Protein AF-A0A9J7LTM6-F1 (afdb_monomer_lite)

Foldseek 3Di:
DDDPDPPVVVVVVVVVVVVPPDPQWWWDDPFLQKTATPVNQAIGGCVVCDDDAQSAPQPAADAPGDQKGKTAHRHFFHDDQPRGQARIKIAGNVDRNDIDGQAHSVQWDWGQDLQQGIWIWGADPPVRAIEIEREAEDAQPDDWDKHWNAQDPVHNSYTYIYTYDHQPDPDDPDPDDDDPDPDDRDDDDDFDWGPPDPDGPGPDDDDPDDDDDDDPPNRVVSSVRVSRSGRDDPD

InterPro domains:
  IPR009011 Mannose-6-phosphate receptor binding domain superfamily [G3DSA:2.70.130.10] (30-148)
  IPR009011 Mannose-6-phosphate receptor binding domain superfamily [SSF50911] (32-128)

Sequence (235 aa):
MYGKKHFYLPVAVLFLAALQLCLAASCVKTGPCSCKMDDDSGVIDLSPLVNESPTYKDIHATYFPDTWVYSYNPCVPFSEGSCKNVSVCAKARLNHSKYESYGTQESAEFKSDTDVGLVLGYVDSPSYRVGAVELWCVEKNQPQNLTVLGRHPMWPNTIVSET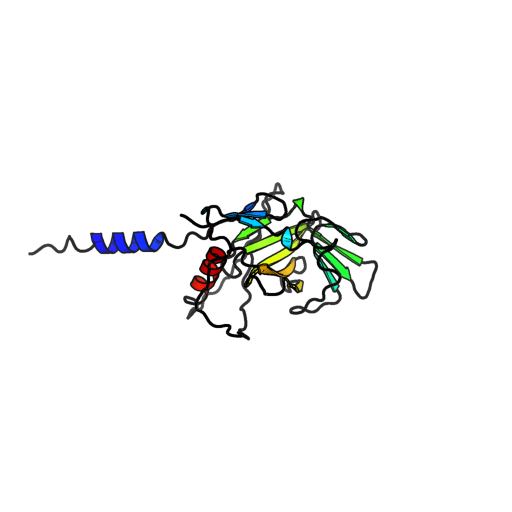SLPLTSPHLTSPHRSHSLTGRRGSNAINISFPFSSIPLTIVFTTNNLYLPQQMKSDFRKVCYLYTCTQKHTS

pLDDT: mean 71.77, std 25.55, range [24.36, 98.19]

Secondary structure (DSSP, 8-state):
-----SSHHHHHHHHHHHHTTT-PPPEEE-SSSEEEETTSS-EEE-GGG--SSSSEEEEEEEEE--SEEEEE-SSS-EEETTEEEESEEEEESS-TT-EEE---STT-EEEEETTTEEEEEEEETTTTEEEEEEEEEE-TTS---EEEEEEETTEEEEEEEEEEEE---S--------------PPP------BS-SSS-B------------S-TTTHHHHHHHHHHHH-----

Structure (mmCIF, N/CA/C/O backbone):
data_AF-A0A9J7LTM6-F1
#
_entry.id   AF-A0A9J7LTM6-F1
#
loop_
_atom_site.group_PDB
_atom_site.id
_atom_site.type_symbol
_atom_site.label_atom_id
_atom_site.label_alt_id
_atom_site.label_comp_id
_atom_site.label_asym_id
_atom_site.label_entity_id
_atom_site.label_seq_id
_atom_site.pdbx_PDB_ins_code
_atom_site.Cartn_x
_atom_site.Cartn_y
_atom_site.Cartn_z
_atom_site.occupancy
_atom_site.B_iso_or_equiv
_atom_site.auth_seq_id
_atom_site.auth_comp_id
_atom_site.auth_asym_id
_atom_site.auth_atom_id
_atom_site.pdbx_PDB_model_num
ATOM 1 N N . MET A 1 1 ? -3.759 -3.628 69.230 1.00 47.53 1 MET A N 1
ATOM 2 C CA . MET A 1 1 ? -3.319 -4.116 67.903 1.00 47.53 1 MET A CA 1
ATOM 3 C C . MET A 1 1 ? -4.465 -3.899 66.920 1.00 47.53 1 MET A C 1
ATOM 5 O O . MET A 1 1 ? -5.353 -4.732 66.842 1.00 47.53 1 MET A O 1
ATOM 9 N N . TYR A 1 2 ? -4.520 -2.734 66.267 1.00 48.59 2 TYR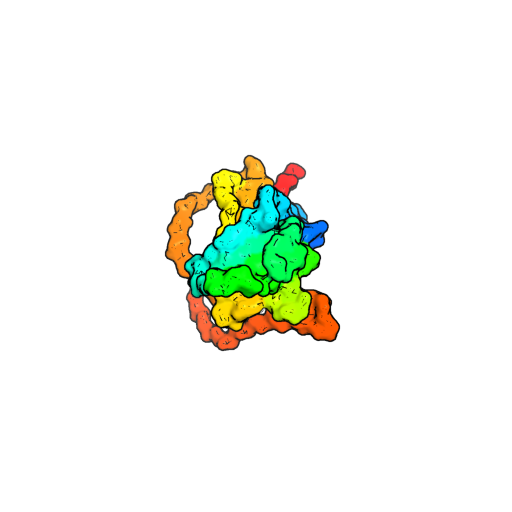 A N 1
ATOM 10 C CA . TYR A 1 2 ? -5.601 -2.379 65.334 1.00 48.59 2 TYR A CA 1
ATOM 11 C C . TYR A 1 2 ? -5.211 -2.791 63.906 1.00 48.59 2 TYR A C 1
ATOM 13 O O . TYR A 1 2 ? -4.145 -2.420 63.412 1.00 48.59 2 TYR A O 1
ATOM 21 N N . GLY A 1 3 ? -6.047 -3.623 63.282 1.00 52.62 3 GLY A N 1
ATOM 22 C CA . GLY A 1 3 ? -5.769 -4.325 62.030 1.00 52.62 3 GLY A CA 1
ATOM 23 C C . GLY A 1 3 ? -5.847 -3.442 60.783 1.00 52.62 3 GLY A C 1
ATOM 24 O O . GLY A 1 3 ? -6.921 -3.022 60.364 1.00 52.62 3 GLY A O 1
ATOM 25 N N . LYS A 1 4 ? -4.700 -3.244 60.126 1.00 55.00 4 LYS A N 1
ATOM 26 C CA . LYS A 1 4 ? -4.582 -2.726 58.755 1.00 55.00 4 LYS A CA 1
ATOM 27 C C . LYS A 1 4 ? -4.979 -3.820 57.748 1.00 55.00 4 LYS A C 1
ATOM 29 O O . LYS A 1 4 ? -4.106 -4.520 57.247 1.00 55.00 4 LYS A O 1
ATOM 34 N N . LYS A 1 5 ? -6.273 -4.021 57.470 1.00 57.22 5 LYS A N 1
ATOM 35 C CA . LYS A 1 5 ? -6.720 -4.982 56.428 1.00 57.22 5 LYS A CA 1
ATOM 36 C C . LYS A 1 5 ? -7.696 -4.438 55.374 1.00 57.22 5 LYS A C 1
ATOM 38 O O . LYS A 1 5 ? -8.001 -5.162 54.438 1.00 57.22 5 LYS A O 1
ATOM 43 N N . HIS A 1 6 ? -8.115 -3.171 55.435 1.00 54.88 6 HIS A N 1
ATOM 44 C CA . HIS A 1 6 ? -9.182 -2.661 54.550 1.00 54.88 6 HIS A CA 1
ATOM 45 C C . HIS A 1 6 ? -8.759 -1.636 53.481 1.00 54.88 6 HIS A C 1
ATOM 47 O O . HIS A 1 6 ? -9.606 -1.170 52.730 1.00 54.88 6 HIS A O 1
ATOM 53 N N . PHE A 1 7 ? -7.467 -1.308 53.350 1.00 55.41 7 PHE A N 1
ATOM 54 C CA . PHE A 1 7 ? -7.016 -0.260 52.413 1.00 55.41 7 PHE A CA 1
ATOM 55 C C . PHE A 1 7 ? -6.573 -0.764 51.025 1.00 55.41 7 PHE A C 1
ATOM 57 O O . PHE A 1 7 ? -6.380 0.036 50.116 1.00 55.41 7 PHE A O 1
ATOM 64 N N . TYR A 1 8 ? -6.426 -2.080 50.834 1.00 61.06 8 TYR A N 1
ATOM 65 C CA . TYR A 1 8 ? -5.910 -2.655 49.580 1.00 61.06 8 TYR A CA 1
ATOM 66 C C . TYR A 1 8 ? -6.985 -2.868 48.505 1.00 61.06 8 TYR A C 1
ATOM 68 O O . TYR A 1 8 ? -6.670 -2.885 47.318 1.00 61.06 8 TYR A O 1
ATOM 76 N N . LEU A 1 9 ? -8.255 -2.992 48.905 1.00 60.69 9 LEU A N 1
ATOM 77 C CA . LEU A 1 9 ? -9.365 -3.260 47.989 1.00 60.69 9 LEU A CA 1
ATOM 78 C C . LEU A 1 9 ? -9.649 -2.108 46.996 1.00 60.69 9 LEU A C 1
ATOM 80 O O . LEU A 1 9 ? -9.734 -2.387 45.803 1.00 60.69 9 LEU A O 1
ATOM 84 N N . PRO A 1 10 ? -9.748 -0.823 47.411 1.00 63.09 10 PRO A N 1
ATOM 85 C CA . PRO A 1 10 ? -10.065 0.255 46.469 1.00 63.09 10 PRO A CA 1
ATOM 86 C C . PRO A 1 10 ? -8.913 0.552 45.500 1.00 63.09 10 PRO A C 1
ATOM 88 O O . PRO A 1 10 ? -9.159 0.902 44.351 1.00 63.09 10 PRO A O 1
ATOM 91 N N . VAL A 1 11 ? -7.659 0.356 45.927 1.00 68.25 11 VAL A N 1
ATOM 92 C CA . VAL A 1 11 ? -6.471 0.560 45.078 1.00 68.25 11 VAL A CA 1
ATOM 93 C C . VAL A 1 11 ? -6.390 -0.501 43.978 1.00 68.25 11 VAL A C 1
ATOM 95 O O . VAL A 1 11 ? -6.093 -0.167 42.834 1.00 68.25 11 VAL A O 1
ATOM 98 N N . ALA A 1 12 ? -6.708 -1.762 44.291 1.00 68.75 12 ALA A N 1
ATOM 99 C CA . ALA A 1 12 ? -6.728 -2.844 43.307 1.00 68.75 12 ALA A CA 1
ATOM 100 C C . ALA A 1 12 ? -7.841 -2.666 42.256 1.00 68.75 12 ALA A C 1
ATOM 102 O O . ALA A 1 12 ? -7.608 -2.914 41.075 1.00 68.75 12 ALA A O 1
ATOM 103 N N . VAL A 1 13 ? -9.022 -2.180 42.659 1.00 67.88 13 VAL A N 1
ATOM 104 C CA . VAL A 1 13 ? -10.138 -1.893 41.736 1.00 67.88 13 VAL A CA 1
ATOM 105 C C . VAL A 1 13 ? -9.799 -0.735 40.790 1.00 67.88 13 VAL A C 1
ATOM 107 O O . VAL A 1 13 ? -10.078 -0.823 39.597 1.00 67.88 13 VAL A O 1
ATOM 110 N N . LEU A 1 14 ? -9.133 0.314 41.284 1.00 64.06 14 LEU A N 1
ATOM 111 C CA . LEU A 1 14 ? -8.690 1.444 40.457 1.00 64.06 14 LEU A CA 1
ATOM 112 C C . LEU A 1 14 ? -7.595 1.037 39.454 1.00 64.06 14 LEU A C 1
ATOM 114 O O . LEU A 1 14 ? -7.596 1.510 38.320 1.00 64.06 14 LEU A O 1
ATOM 118 N N . PHE A 1 15 ? -6.702 0.120 39.844 1.00 61.12 15 PHE A N 1
ATOM 119 C CA . PHE A 1 15 ? -5.679 -0.440 38.953 1.00 61.12 15 PHE A CA 1
ATOM 120 C C . PHE A 1 15 ? -6.275 -1.345 37.863 1.00 61.12 15 PHE A C 1
ATOM 122 O O . PHE A 1 15 ? -5.834 -1.284 36.718 1.00 61.12 15 PHE A O 1
ATOM 129 N N . LEU A 1 16 ? -7.292 -2.151 38.190 1.00 60.69 16 LEU A N 1
ATOM 130 C CA . LEU A 1 16 ? -7.990 -3.006 37.220 1.00 60.69 16 LEU A CA 1
ATOM 131 C C . LEU A 1 16 ? -8.836 -2.190 36.230 1.00 60.69 16 LEU A C 1
ATOM 133 O O . LEU A 1 16 ? -8.801 -2.477 35.036 1.00 60.69 16 LEU A O 1
ATOM 137 N N . ALA A 1 17 ? -9.516 -1.134 36.691 1.00 60.19 17 ALA A N 1
ATOM 138 C CA . ALA A 1 17 ? -10.279 -0.233 35.822 1.00 60.19 17 ALA A CA 1
ATOM 139 C C . ALA A 1 17 ? -9.376 0.575 34.870 1.00 60.19 17 ALA A C 1
ATOM 141 O O . ALA A 1 17 ? -9.737 0.805 33.718 1.00 60.19 17 ALA A O 1
ATOM 142 N N . ALA A 1 18 ? -8.174 0.964 35.314 1.00 58.88 18 ALA A N 1
ATOM 143 C CA . ALA A 1 18 ? -7.188 1.622 34.455 1.00 58.88 18 ALA A CA 1
ATOM 144 C C . ALA A 1 18 ? -6.589 0.679 33.392 1.00 58.88 18 ALA A C 1
ATOM 146 O O . ALA A 1 18 ? -6.177 1.142 32.330 1.00 58.88 18 ALA A O 1
ATOM 147 N N . LEU A 1 19 ? -6.563 -0.635 33.648 1.00 55.31 19 LEU A N 1
ATOM 148 C CA . LEU A 1 19 ? -6.028 -1.632 32.715 1.00 55.31 19 LEU A CA 1
ATOM 149 C C . LEU A 1 19 ? -6.949 -1.889 31.506 1.00 55.31 19 LEU A C 1
ATOM 151 O O . LEU A 1 19 ? -6.479 -2.362 30.476 1.00 55.31 19 LEU A O 1
ATOM 155 N N . GLN A 1 20 ? -8.244 -1.571 31.607 1.00 54.38 20 GLN A N 1
ATOM 156 C CA . GLN A 1 20 ? -9.239 -1.831 30.554 1.00 54.38 20 GLN A CA 1
ATOM 157 C C . GLN A 1 20 ? -9.295 -0.769 29.442 1.00 54.38 20 GLN A C 1
ATOM 159 O O . GLN A 1 20 ? -9.995 -0.964 28.455 1.00 54.38 20 GLN A O 1
ATOM 164 N N . LEU A 1 21 ? -8.556 0.337 29.556 1.00 52.09 21 LEU A N 1
ATOM 165 C CA . LEU A 1 21 ? -8.708 1.510 28.682 1.00 52.09 21 LEU A CA 1
ATOM 166 C C . LEU A 1 21 ? -7.855 1.512 27.401 1.00 52.09 21 LEU A C 1
ATOM 168 O O . LEU A 1 21 ? -7.778 2.545 26.743 1.00 52.09 21 LEU A O 1
ATOM 172 N N . CYS A 1 22 ? -7.200 0.409 27.029 1.00 53.75 22 CYS A N 1
ATOM 173 C CA . CYS A 1 22 ? -6.322 0.421 25.851 1.00 53.75 22 CYS A CA 1
ATOM 174 C C . CYS A 1 22 ? -6.224 -0.928 25.123 1.00 53.75 22 CYS A C 1
ATOM 176 O O . CYS A 1 22 ? -5.133 -1.370 24.767 1.00 53.75 22 CYS A O 1
ATOM 178 N N . LEU A 1 23 ? -7.350 -1.611 24.902 1.00 61.97 23 LEU A N 1
ATOM 179 C CA . LEU A 1 23 ? -7.378 -2.598 23.822 1.00 61.97 23 LEU A CA 1
ATOM 180 C C . LEU A 1 23 ? -7.457 -1.816 22.508 1.00 61.97 23 LEU A C 1
ATOM 182 O O . LEU A 1 23 ? -8.432 -1.109 22.265 1.00 61.97 23 LEU A O 1
ATOM 186 N N . ALA A 1 24 ? -6.391 -1.872 21.708 1.00 65.31 24 ALA A N 1
ATOM 187 C CA . ALA A 1 24 ? -6.380 -1.260 20.387 1.00 65.31 24 ALA A CA 1
ATOM 188 C C . ALA A 1 24 ? -7.436 -1.955 19.522 1.00 65.31 24 ALA A C 1
ATOM 190 O O . ALA A 1 24 ? -7.362 -3.168 19.323 1.00 65.31 24 ALA A O 1
ATOM 191 N N . ALA A 1 25 ? -8.408 -1.186 19.036 1.00 76.06 25 ALA A N 1
ATOM 192 C CA . ALA A 1 25 ? -9.440 -1.698 18.149 1.00 76.06 25 ALA A CA 1
ATOM 193 C C . ALA A 1 25 ? -8.804 -2.310 16.889 1.00 76.06 25 ALA A C 1
ATOM 195 O O . ALA A 1 25 ? -7.854 -1.759 16.309 1.00 76.06 25 ALA A O 1
ATOM 196 N N . SER A 1 26 ? -9.305 -3.473 16.484 1.00 84.94 26 SER A N 1
ATOM 197 C CA . SER A 1 26 ? -8.876 -4.171 15.277 1.00 84.94 26 SER A CA 1
ATOM 198 C C . SER A 1 26 ? -9.836 -3.885 14.123 1.00 84.94 26 SER A C 1
ATOM 200 O O . SER A 1 26 ? -11.044 -3.737 14.313 1.00 84.94 26 SER A O 1
ATOM 202 N N . CYS A 1 27 ? -9.302 -3.778 12.904 1.00 88.62 27 CYS A N 1
ATOM 203 C CA . CYS A 1 27 ? -10.134 -3.559 11.725 1.00 88.62 27 CYS A CA 1
ATOM 204 C C . CYS A 1 27 ? -10.449 -4.884 11.031 1.00 88.62 27 CYS A C 1
ATOM 206 O O . CYS A 1 27 ? -9.584 -5.509 10.415 1.00 88.62 27 CYS A O 1
ATOM 208 N N . VAL A 1 28 ? -11.710 -5.305 11.098 1.00 91.94 28 VAL A N 1
ATOM 209 C CA . VAL A 1 28 ? -12.200 -6.514 10.438 1.00 91.94 28 VAL A CA 1
ATOM 210 C C . VAL A 1 28 ? -12.462 -6.201 8.969 1.00 91.94 28 VAL A C 1
ATOM 212 O O . VAL A 1 28 ? -13.335 -5.396 8.637 1.00 91.94 28 VAL A O 1
ATOM 215 N N . LYS A 1 29 ? -11.698 -6.834 8.073 1.00 92.12 29 LYS A N 1
ATOM 216 C CA . LYS A 1 29 ? -11.829 -6.673 6.617 1.00 92.12 29 LYS A CA 1
ATOM 217 C C . LYS A 1 29 ? -13.267 -6.969 6.171 1.00 92.12 29 LYS A C 1
ATOM 219 O O . LYS A 1 29 ? -13.769 -8.069 6.385 1.00 92.12 29 LYS A O 1
ATOM 224 N N . THR A 1 30 ? -13.911 -6.000 5.522 1.00 92.81 30 THR A N 1
ATOM 225 C CA . THR A 1 30 ? -15.253 -6.151 4.926 1.00 92.81 30 THR A CA 1
ATOM 226 C C . THR A 1 30 ? -15.208 -6.221 3.402 1.00 92.81 30 THR A C 1
ATOM 228 O O . THR A 1 30 ? -16.155 -6.692 2.780 1.00 92.81 30 THR A O 1
ATOM 231 N N . GLY A 1 31 ? -14.096 -5.796 2.801 1.00 89.31 31 GLY A N 1
ATOM 232 C CA . GLY A 1 31 ? -13.853 -5.819 1.364 1.00 89.31 31 GLY A CA 1
ATOM 233 C C . GLY A 1 31 ? -12.363 -5.648 1.050 1.00 89.31 31 GLY A C 1
ATOM 234 O O . GLY A 1 31 ? -11.546 -5.598 1.970 1.00 89.31 31 GLY A O 1
ATOM 235 N N . PRO A 1 32 ? -11.973 -5.562 -0.233 1.00 85.12 32 PRO A N 1
ATOM 236 C CA . PRO A 1 32 ? -10.571 -5.379 -0.621 1.00 85.12 32 PRO A CA 1
ATOM 237 C C . PRO A 1 32 ? -9.983 -4.060 -0.104 1.00 85.12 32 PRO A C 1
ATOM 239 O O . PRO A 1 32 ? -8.795 -3.997 0.186 1.00 85.12 32 PRO A O 1
ATOM 242 N N . CYS A 1 33 ? -10.820 -3.039 0.088 1.00 89.75 33 CYS A N 1
ATOM 243 C CA . CYS A 1 33 ? -10.375 -1.715 0.502 1.00 89.75 33 CYS A CA 1
ATOM 244 C C . CYS A 1 33 ? -11.262 -1.063 1.568 1.00 89.75 33 CYS A C 1
ATOM 246 O O . CYS A 1 33 ? -11.248 0.152 1.754 1.00 89.75 33 CYS A O 1
ATOM 248 N N . SER A 1 34 ? -12.026 -1.883 2.286 1.00 92.56 34 SER A N 1
ATOM 249 C CA . SER A 1 34 ? -12.827 -1.436 3.414 1.00 92.56 34 SER A CA 1
ATOM 250 C C . SER A 1 34 ? -12.689 -2.388 4.591 1.00 92.56 34 SER A C 1
ATOM 252 O O . SER A 1 34 ? -12.552 -3.608 4.427 1.00 92.56 34 SER A O 1
ATOM 254 N N . CYS A 1 35 ? -12.774 -1.837 5.792 1.00 92.31 35 CYS A N 1
ATOM 255 C CA . CYS A 1 35 ? -12.818 -2.617 7.015 1.00 92.31 35 CYS A CA 1
ATOM 256 C C . CYS A 1 35 ? -13.701 -1.929 8.061 1.00 92.31 35 CYS A C 1
ATOM 258 O O . CYS A 1 35 ? -13.889 -0.712 8.050 1.00 92.31 35 CYS A O 1
ATOM 260 N N . LYS A 1 36 ? -14.306 -2.730 8.935 1.00 92.00 36 LYS A N 1
ATOM 261 C CA . LYS A 1 36 ? -15.131 -2.262 10.048 1.00 92.00 36 LYS A CA 1
ATOM 262 C C . LYS A 1 36 ? -14.334 -2.433 11.335 1.00 92.00 36 LYS A C 1
ATOM 264 O O . LYS A 1 36 ? -13.798 -3.513 11.568 1.00 92.00 36 LYS A O 1
ATOM 269 N N . MET A 1 37 ? -14.279 -1.395 12.161 1.00 88.06 37 MET A N 1
ATOM 270 C CA . MET A 1 37 ? -13.650 -1.501 13.476 1.00 88.06 37 MET A CA 1
ATOM 271 C C . MET A 1 37 ? -14.477 -2.429 14.376 1.00 88.06 37 MET A C 1
ATOM 273 O O . MET A 1 37 ? -15.711 -2.367 14.375 1.00 88.06 37 MET A O 1
ATOM 277 N N . ASP A 1 38 ? -13.805 -3.306 15.114 1.00 88.75 38 ASP A N 1
ATOM 278 C CA . ASP A 1 38 ? -14.421 -4.279 16.024 1.00 88.75 38 ASP A CA 1
ATOM 279 C C . ASP A 1 38 ? -15.061 -3.652 17.272 1.00 88.75 38 ASP A C 1
ATOM 281 O O . ASP A 1 38 ? -15.929 -4.263 17.889 1.00 88.75 38 ASP A O 1
ATOM 285 N N . ASP A 1 39 ? -14.681 -2.421 17.602 1.00 84.19 39 ASP A N 1
ATOM 286 C CA . ASP A 1 39 ? -15.257 -1.602 18.670 1.00 84.19 39 ASP A CA 1
ATOM 287 C C . ASP A 1 39 ? -16.489 -0.791 18.229 1.00 84.19 39 ASP A C 1
ATOM 289 O O . ASP A 1 39 ? -16.947 0.092 18.954 1.00 84.19 39 ASP A O 1
ATOM 293 N N . ASP A 1 40 ? -17.003 -1.058 17.023 1.00 85.62 40 ASP A N 1
ATOM 294 C CA . ASP A 1 40 ? -18.119 -0.351 16.387 1.00 85.62 40 ASP A CA 1
ATOM 295 C C . ASP A 1 40 ? -17.904 1.163 16.206 1.00 85.62 40 ASP A C 1
ATOM 297 O O . ASP A 1 40 ? -18.841 1.881 15.837 1.00 85.62 40 ASP A O 1
ATOM 301 N N . SER A 1 41 ? -16.672 1.661 16.372 1.00 82.62 41 SER A N 1
ATOM 302 C CA . SER A 1 41 ? -16.375 3.085 16.214 1.00 82.62 41 SER A CA 1
ATOM 303 C C . SER A 1 41 ? -16.704 3.575 14.809 1.00 82.62 41 SER A C 1
ATOM 305 O O . SER A 1 41 ? -17.106 4.725 14.679 1.00 82.62 41 SER A O 1
ATOM 307 N N . GLY A 1 42 ? -16.623 2.712 13.785 1.00 86.69 42 GLY A N 1
ATOM 308 C CA . GLY A 1 42 ? -17.077 3.000 12.424 1.00 86.69 42 GLY A CA 1
ATOM 309 C C . GLY A 1 42 ? -16.432 2.127 11.343 1.00 86.69 42 GLY A C 1
ATOM 310 O O . GLY A 1 42 ? -16.003 0.999 11.593 1.00 86.69 42 GLY A O 1
ATOM 311 N N . VAL A 1 43 ? -16.425 2.645 10.112 1.00 89.00 43 VAL A N 1
ATOM 312 C CA . VAL A 1 43 ? -15.941 1.955 8.906 1.00 89.00 43 VAL A CA 1
ATOM 313 C C . VAL A 1 43 ? -14.851 2.792 8.255 1.00 89.00 43 VAL A C 1
ATOM 315 O O . VAL A 1 43 ? -15.006 4.000 8.098 1.00 89.00 43 VAL A O 1
ATOM 318 N N . ILE A 1 44 ? -13.775 2.128 7.855 1.00 89.06 44 ILE A N 1
ATOM 319 C CA . ILE A 1 44 ? -12.719 2.694 7.025 1.00 89.06 44 ILE A CA 1
ATOM 320 C C . ILE A 1 44 ? -13.006 2.249 5.599 1.00 89.06 44 ILE A C 1
ATOM 322 O O . ILE A 1 44 ? -13.089 1.051 5.332 1.00 89.06 44 ILE A O 1
ATOM 326 N N . ASP A 1 45 ? -13.198 3.215 4.707 1.00 90.31 45 ASP A N 1
ATOM 327 C CA . ASP A 1 45 ? -13.499 2.989 3.297 1.00 90.31 45 ASP A CA 1
ATOM 328 C C . ASP A 1 45 ? -12.531 3.796 2.432 1.00 90.31 45 ASP A C 1
ATOM 330 O O . ASP A 1 45 ? -12.490 5.026 2.500 1.00 90.31 45 ASP A O 1
ATOM 334 N N . LEU A 1 46 ? -11.733 3.087 1.635 1.00 91.19 46 LEU A N 1
ATOM 335 C CA . LEU A 1 46 ? -10.759 3.679 0.723 1.00 91.19 46 LEU A CA 1
ATOM 336 C C . LEU A 1 46 ? -11.331 3.905 -0.681 1.00 91.19 46 LEU A C 1
ATOM 338 O O . LEU A 1 46 ? -10.635 4.462 -1.527 1.00 91.19 46 LEU A O 1
ATOM 342 N N . SER A 1 47 ? -12.579 3.506 -0.945 1.00 90.12 47 SER A N 1
ATOM 343 C CA . SER A 1 47 ? -13.237 3.698 -2.246 1.00 90.12 47 SER A CA 1
ATOM 344 C C . SER A 1 47 ? -13.200 5.150 -2.739 1.00 90.12 47 SER A C 1
ATOM 346 O O . SER A 1 47 ? -12.946 5.346 -3.928 1.00 90.12 47 SER A O 1
ATOM 348 N N . PRO A 1 48 ? -13.358 6.180 -1.878 1.00 88.94 48 PRO A N 1
ATOM 349 C CA . PRO A 1 48 ? -13.257 7.575 -2.306 1.00 88.94 48 PRO A CA 1
ATOM 350 C C . PRO A 1 48 ? -11.872 7.995 -2.812 1.00 88.94 48 PRO A C 1
ATOM 352 O O . PRO A 1 48 ? -11.779 9.008 -3.500 1.00 88.94 48 PRO A O 1
ATOM 355 N N . LEU A 1 49 ? -10.809 7.247 -2.484 1.00 87.50 49 LEU A N 1
ATOM 356 C CA . LEU A 1 49 ? -9.469 7.524 -3.006 1.00 87.50 49 LEU A CA 1
ATOM 357 C C . LEU A 1 49 ? -9.362 7.178 -4.496 1.00 87.50 49 LEU A C 1
ATOM 359 O O . LEU A 1 49 ? -8.483 7.691 -5.181 1.00 87.50 49 LEU A O 1
ATOM 363 N N . VAL A 1 50 ? -10.206 6.274 -5.000 1.00 90.00 50 VAL A N 1
ATOM 364 C CA . VAL A 1 50 ? -10.088 5.758 -6.364 1.00 90.00 50 VAL A CA 1
ATOM 365 C C . VAL A 1 50 ? -10.613 6.780 -7.360 1.00 90.00 50 VAL A C 1
ATOM 367 O O . VAL A 1 50 ? -11.785 7.148 -7.331 1.00 90.00 50 VAL A O 1
ATOM 370 N N . ASN A 1 51 ? -9.753 7.177 -8.293 1.00 84.81 51 ASN A N 1
ATOM 371 C CA . ASN A 1 51 ? -10.115 8.102 -9.369 1.00 84.81 51 ASN A CA 1
ATOM 372 C C . ASN A 1 51 ? -9.830 7.513 -10.759 1.00 84.81 51 ASN A C 1
ATOM 374 O O . ASN A 1 51 ? -10.642 7.621 -11.672 1.00 84.81 51 ASN A O 1
ATOM 378 N N . GLU A 1 52 ? -8.688 6.841 -10.910 1.00 86.62 52 GLU A N 1
ATOM 379 C CA . GLU A 1 52 ? -8.240 6.230 -12.163 1.00 86.62 52 GLU A CA 1
ATOM 380 C C . GLU A 1 52 ? -7.531 4.886 -11.904 1.00 86.62 52 GLU A C 1
ATOM 382 O O . GLU A 1 52 ? -7.523 4.372 -10.783 1.00 86.62 52 GLU A O 1
ATOM 387 N N . SER A 1 53 ? -6.987 4.254 -12.947 1.00 88.06 53 SER A N 1
ATOM 388 C CA . SER A 1 53 ? -6.346 2.938 -12.846 1.00 88.06 53 SER A CA 1
ATOM 389 C C . SER A 1 53 ? -4.975 2.934 -13.540 1.00 88.06 53 SER A C 1
ATOM 391 O O . SER A 1 53 ? -4.927 2.850 -14.772 1.00 88.06 53 SER A O 1
ATOM 393 N N . PRO A 1 54 ? -3.854 3.019 -12.789 1.00 94.50 54 PRO A N 1
ATOM 394 C CA . PRO A 1 54 ? -3.754 3.177 -11.327 1.00 94.50 54 PRO A CA 1
ATOM 395 C C . PRO A 1 54 ? -4.092 4.599 -10.851 1.00 94.50 54 PRO A C 1
ATOM 397 O O . PRO A 1 54 ? -3.759 5.549 -11.544 1.00 94.50 54 PRO A O 1
ATOM 400 N N . THR A 1 55 ? -4.672 4.735 -9.650 1.00 94.44 55 THR A N 1
ATOM 401 C CA . THR A 1 55 ? -5.011 6.032 -9.018 1.00 94.44 55 THR A CA 1
ATOM 402 C C . THR A 1 55 ? -3.784 6.917 -8.795 1.00 94.44 55 THR A C 1
ATOM 404 O O . THR A 1 55 ? -3.835 8.125 -9.001 1.00 94.44 55 THR A O 1
ATOM 407 N N . TYR A 1 56 ? -2.679 6.320 -8.351 1.00 95.62 56 TYR A N 1
ATOM 408 C CA . TYR A 1 56 ? -1.397 6.997 -8.199 1.00 95.62 56 TYR A CA 1
ATOM 409 C C . TYR A 1 56 ? -0.411 6.327 -9.141 1.00 95.62 56 TYR A C 1
ATOM 411 O O . TYR A 1 56 ? -0.217 5.115 -9.049 1.00 95.62 56 TYR A O 1
ATOM 419 N N . LYS A 1 57 ? 0.202 7.088 -10.049 1.00 96.56 57 LYS A N 1
ATOM 420 C CA . LYS A 1 57 ? 1.025 6.530 -11.124 1.00 96.56 57 LYS A CA 1
ATOM 421 C C . LYS A 1 57 ? 2.431 7.110 -11.142 1.00 96.56 57 LYS A C 1
ATOM 423 O O . LYS A 1 57 ? 2.598 8.318 -11.014 1.00 96.56 57 LYS A O 1
ATOM 428 N N . ASP A 1 58 ? 3.416 6.238 -11.365 1.00 96.44 58 ASP A N 1
ATOM 429 C CA . ASP A 1 58 ? 4.825 6.595 -11.572 1.00 96.44 58 ASP A CA 1
ATOM 430 C C . ASP A 1 58 ? 5.391 7.542 -10.469 1.00 96.44 58 ASP A C 1
ATOM 432 O O . ASP A 1 58 ? 6.202 8.430 -10.738 1.00 96.44 58 ASP A O 1
ATOM 436 N N . ILE A 1 59 ? 4.990 7.347 -9.204 1.00 97.12 59 ILE A N 1
ATOM 437 C CA . ILE A 1 59 ? 5.416 8.174 -8.061 1.00 97.12 59 ILE A CA 1
ATOM 438 C C . ILE A 1 59 ? 6.854 7.829 -7.652 1.00 97.12 59 ILE A C 1
ATOM 440 O O . ILE A 1 59 ? 7.228 6.659 -7.590 1.00 97.12 59 ILE A O 1
ATOM 444 N N . HIS A 1 60 ? 7.667 8.841 -7.343 1.00 96.81 60 HIS A N 1
ATOM 445 C CA . HIS A 1 60 ? 9.042 8.660 -6.870 1.00 96.81 60 HIS A CA 1
ATOM 446 C C . HIS A 1 60 ? 9.114 8.403 -5.363 1.00 96.81 60 HIS A C 1
ATOM 448 O O . HIS A 1 60 ? 8.388 9.022 -4.587 1.00 96.81 60 HIS A O 1
ATOM 454 N N . ALA A 1 61 ? 10.060 7.555 -4.951 1.00 96.25 61 ALA A N 1
ATOM 455 C CA . ALA A 1 61 ? 10.417 7.417 -3.545 1.00 96.25 61 ALA A CA 1
ATOM 456 C C . ALA A 1 61 ? 11.030 8.720 -3.006 1.00 96.25 61 ALA A C 1
ATOM 458 O O . ALA A 1 61 ? 11.964 9.265 -3.601 1.00 96.25 61 ALA A O 1
ATOM 459 N N . THR A 1 62 ? 10.521 9.206 -1.876 1.00 95.19 62 THR A N 1
ATOM 460 C CA . THR A 1 62 ? 10.956 10.470 -1.261 1.00 95.19 62 THR A CA 1
ATOM 461 C C . THR A 1 62 ? 11.928 10.269 -0.104 1.00 95.19 62 THR A C 1
ATOM 463 O O . THR A 1 62 ? 12.792 11.117 0.110 1.00 95.19 62 THR A O 1
ATOM 466 N N . TYR A 1 63 ? 11.813 9.161 0.634 1.00 92.81 63 TYR A N 1
ATOM 467 C CA . TYR A 1 63 ? 12.561 8.947 1.877 1.00 92.81 63 TYR A CA 1
ATOM 468 C C . TYR A 1 63 ? 13.736 7.973 1.723 1.00 92.81 63 TYR A C 1
ATOM 470 O O . TYR A 1 63 ? 14.824 8.215 2.243 1.00 92.81 63 TYR A O 1
ATOM 478 N N . PHE A 1 64 ? 13.546 6.914 0.940 1.00 92.19 64 PHE A N 1
ATOM 479 C CA . PHE A 1 64 ? 14.561 5.957 0.509 1.00 92.19 64 PHE A CA 1
ATOM 480 C C . PHE A 1 64 ? 14.681 6.024 -1.023 1.00 92.19 64 PHE A C 1
ATOM 482 O O . PHE A 1 64 ? 14.138 5.160 -1.718 1.00 92.19 64 PHE A O 1
ATOM 489 N N . PRO A 1 65 ? 15.326 7.074 -1.578 1.00 92.31 65 PRO A N 1
ATOM 490 C CA . PRO A 1 65 ? 15.371 7.284 -3.018 1.00 92.31 65 PRO A CA 1
ATOM 491 C C . PRO A 1 65 ? 16.022 6.105 -3.737 1.00 92.31 65 PRO A C 1
ATOM 493 O O . PRO A 1 65 ? 17.096 5.643 -3.350 1.00 92.31 65 PRO A O 1
ATOM 496 N N . ASP A 1 66 ? 15.400 5.654 -4.821 1.00 93.62 66 ASP A N 1
ATOM 497 C CA . ASP A 1 66 ? 15.943 4.605 -5.671 1.00 93.62 66 ASP A CA 1
ATOM 498 C C . ASP A 1 66 ? 15.645 4.847 -7.160 1.00 93.62 66 ASP A C 1
ATOM 500 O O . ASP A 1 66 ? 15.139 5.891 -7.580 1.00 93.62 66 ASP A O 1
ATOM 504 N N . THR A 1 67 ? 16.046 3.897 -8.004 1.00 95.06 67 THR A N 1
ATOM 505 C CA . THR A 1 67 ? 15.907 3.994 -9.464 1.00 95.06 67 THR A CA 1
ATOM 506 C C . THR A 1 67 ? 14.537 3.537 -9.968 1.00 95.06 67 THR A C 1
ATOM 508 O O . THR A 1 67 ? 14.415 3.154 -11.133 1.00 95.06 67 THR A O 1
ATOM 511 N N . TRP A 1 68 ? 13.510 3.550 -9.115 1.00 96.69 68 TRP A N 1
ATOM 512 C CA . TRP A 1 68 ? 12.186 3.013 -9.413 1.00 96.69 68 TRP A CA 1
ATOM 513 C C . TRP A 1 68 ? 11.109 4.083 -9.273 1.00 96.69 68 TRP A C 1
ATOM 515 O O . TRP A 1 68 ? 11.311 5.148 -8.686 1.00 96.69 68 TRP A O 1
ATOM 525 N N . VAL A 1 69 ? 9.978 3.810 -9.905 1.00 97.38 69 VAL A N 1
ATOM 526 C CA . VAL A 1 69 ? 8.731 4.548 -9.729 1.00 97.38 69 VAL A CA 1
ATOM 527 C C . VAL A 1 69 ? 7.622 3.569 -9.396 1.00 97.38 69 VAL A C 1
ATOM 529 O O . VAL A 1 69 ? 7.707 2.386 -9.741 1.00 97.38 69 VAL A O 1
ATOM 532 N N . TYR A 1 70 ? 6.607 4.065 -8.705 1.00 97.88 70 TYR A N 1
ATOM 533 C CA . TYR A 1 70 ? 5.615 3.236 -8.045 1.00 97.88 70 TYR A CA 1
ATOM 534 C C . TYR A 1 70 ? 4.210 3.665 -8.444 1.00 97.88 70 TYR A C 1
ATOM 536 O O . TYR A 1 70 ? 3.866 4.847 -8.392 1.00 97.88 70 TYR A O 1
ATOM 544 N N . SER A 1 71 ? 3.406 2.681 -8.822 1.00 97.69 71 SER A N 1
ATOM 545 C CA . SER A 1 71 ? 1.995 2.833 -9.143 1.00 97.69 71 SER A CA 1
ATOM 546 C C . SER A 1 71 ? 1.160 2.095 -8.095 1.00 97.69 71 SER A C 1
ATOM 548 O O . SER A 1 71 ? 1.481 0.959 -7.736 1.00 97.69 71 SER A O 1
ATOM 550 N N . TYR A 1 72 ? 0.093 2.722 -7.604 1.00 97.31 72 TYR A N 1
ATOM 551 C CA . TYR A 1 72 ? -0.775 2.194 -6.552 1.00 97.31 72 TYR A CA 1
ATOM 552 C C . TYR A 1 72 ? -2.251 2.448 -6.861 1.00 97.31 72 TYR A C 1
ATOM 554 O O . TYR A 1 72 ? -2.634 3.525 -7.327 1.00 97.31 72 TYR A O 1
ATOM 562 N N . ASN A 1 73 ? -3.092 1.464 -6.550 1.00 95.94 73 ASN A N 1
ATOM 563 C CA . ASN A 1 73 ? -4.538 1.625 -6.526 1.00 95.94 73 ASN A CA 1
ATOM 564 C C . ASN A 1 73 ? -5.121 0.869 -5.318 1.00 95.94 73 ASN A C 1
ATOM 566 O O . ASN A 1 73 ? -4.893 -0.338 -5.233 1.00 95.94 73 ASN A O 1
ATOM 570 N N . PRO A 1 74 ? -5.839 1.531 -4.386 1.00 92.06 74 PRO A N 1
ATOM 571 C CA . PRO A 1 74 ? -6.286 0.913 -3.135 1.00 92.06 74 PRO A CA 1
ATOM 572 C C . PRO A 1 74 ? -7.434 -0.088 -3.270 1.00 92.06 74 PRO A C 1
ATOM 574 O O . PRO A 1 74 ? -7.496 -0.998 -2.458 1.00 92.06 74 PRO A O 1
ATOM 577 N N . CYS A 1 75 ? -8.326 0.043 -4.258 1.00 91.75 75 CYS A N 1
ATOM 578 C CA . CYS A 1 75 ? -9.510 -0.831 -4.359 1.00 91.75 75 CYS A CA 1
ATOM 579 C C . CYS A 1 75 ? -9.655 -1.562 -5.688 1.00 91.75 75 CYS A C 1
ATOM 581 O O . CYS A 1 75 ? -10.249 -2.637 -5.741 1.00 91.75 75 CYS A O 1
ATOM 583 N N . VAL A 1 76 ? -9.190 -0.952 -6.779 1.00 94.56 76 VAL A N 1
ATOM 584 C CA . VAL A 1 76 ? -9.416 -1.473 -8.128 1.00 94.56 76 VAL A CA 1
ATOM 585 C C . VAL A 1 76 ? -8.099 -2.038 -8.647 1.00 94.56 76 VAL A C 1
ATOM 587 O O . VAL A 1 76 ? -7.120 -1.293 -8.725 1.00 94.56 76 VAL A O 1
ATOM 590 N N . PRO A 1 77 ? -8.036 -3.335 -8.999 1.00 96.31 77 PRO A N 1
ATOM 591 C CA . PRO A 1 77 ? -6.814 -3.906 -9.537 1.00 96.31 77 PRO A CA 1
ATOM 592 C C . PRO A 1 77 ? -6.475 -3.241 -10.873 1.00 96.31 77 PRO A C 1
ATOM 594 O O . PRO A 1 77 ? -7.358 -2.906 -11.668 1.00 96.31 77 PRO A O 1
ATOM 597 N N . PHE A 1 78 ? -5.185 -3.070 -11.142 1.00 97.69 78 PHE A N 1
ATOM 598 C CA . PHE A 1 78 ? -4.705 -2.513 -12.403 1.00 97.69 78 PHE A CA 1
ATOM 599 C C . PHE A 1 78 ? -3.619 -3.391 -13.023 1.00 97.69 78 PHE A C 1
ATOM 601 O O . PHE A 1 78 ? -3.092 -4.316 -12.403 1.00 97.69 78 PHE A O 1
ATOM 608 N N . SER A 1 79 ? -3.304 -3.121 -14.287 1.00 97.56 79 SER A N 1
ATOM 609 C CA . SER A 1 79 ? -2.230 -3.802 -15.007 1.00 97.56 79 SER A CA 1
ATOM 610 C C . SER A 1 79 ? -1.301 -2.784 -15.652 1.00 97.56 79 SER A C 1
ATOM 612 O O . SER A 1 79 ? -1.754 -1.866 -16.331 1.00 97.56 79 SER A O 1
ATOM 614 N N . GLU A 1 80 ? 0.002 -2.977 -15.484 1.00 96.00 80 GLU A N 1
ATOM 615 C CA . GLU A 1 80 ? 1.040 -2.118 -16.050 1.00 96.00 80 GLU A CA 1
ATOM 616 C C . GLU A 1 80 ? 2.270 -2.970 -16.386 1.00 96.00 80 GLU A C 1
ATOM 618 O O . GLU A 1 80 ? 2.818 -3.656 -15.524 1.00 96.00 80 GLU A O 1
ATOM 623 N N . GLY A 1 81 ? 2.692 -2.983 -17.655 1.00 95.94 81 GLY A N 1
ATOM 624 C CA . GLY A 1 81 ? 3.795 -3.843 -18.091 1.00 95.94 81 GLY A CA 1
ATOM 625 C C . GLY A 1 81 ? 3.540 -5.320 -17.753 1.00 95.94 81 GLY A C 1
ATOM 626 O O . GLY A 1 81 ? 2.522 -5.889 -18.172 1.00 95.94 81 GLY A O 1
ATOM 627 N N . SER A 1 82 ? 4.456 -5.935 -16.994 1.00 97.06 82 SER A N 1
ATOM 628 C CA . SER A 1 82 ? 4.319 -7.317 -16.504 1.00 97.06 82 SER A CA 1
ATOM 629 C C . SER A 1 82 ? 3.572 -7.452 -15.171 1.00 97.06 82 SER A C 1
ATOM 631 O O . SER A 1 82 ? 3.269 -8.577 -14.784 1.00 97.06 82 SER A O 1
ATOM 633 N N . CYS A 1 83 ? 3.224 -6.358 -14.487 1.00 97.69 83 CYS A N 1
ATOM 634 C CA . CYS A 1 83 ? 2.286 -6.403 -13.364 1.00 97.69 83 CYS A CA 1
ATOM 635 C C . CYS A 1 83 ? 0.862 -6.605 -13.903 1.00 97.69 83 CYS A C 1
ATOM 637 O O . CYS A 1 83 ? 0.391 -5.794 -14.707 1.00 97.69 83 CYS A O 1
ATOM 639 N N . LYS A 1 84 ? 0.173 -7.669 -13.478 1.00 97.50 84 LYS A N 1
ATOM 640 C CA . LYS A 1 84 ? -1.199 -7.991 -13.902 1.00 97.50 84 LYS A CA 1
ATOM 641 C C . LYS A 1 84 ? -2.118 -8.107 -12.695 1.00 97.50 84 LYS A C 1
ATOM 643 O O . LYS A 1 84 ? -1.807 -8.858 -11.780 1.00 97.50 84 LYS A O 1
ATOM 648 N N . ASN A 1 85 ? -3.245 -7.399 -12.737 1.00 96.94 85 ASN A N 1
ATOM 649 C CA . ASN A 1 85 ? -4.267 -7.393 -11.684 1.00 96.94 85 ASN A CA 1
ATOM 650 C C . ASN A 1 85 ? -3.688 -7.122 -10.280 1.00 96.94 85 ASN A C 1
ATOM 652 O O . ASN A 1 85 ? -4.016 -7.806 -9.315 1.00 96.94 85 ASN A O 1
ATOM 656 N N . VAL A 1 86 ? -2.798 -6.134 -10.176 1.00 97.69 86 VAL A N 1
ATOM 657 C CA . VAL A 1 86 ? -2.093 -5.794 -8.932 1.00 97.69 86 VAL A CA 1
ATOM 658 C C . VAL A 1 86 ? -2.708 -4.574 -8.248 1.00 97.69 86 VAL A C 1
ATOM 660 O O . VAL A 1 86 ? -3.386 -3.766 -8.886 1.00 97.69 86 VAL A O 1
ATOM 663 N N . SER A 1 87 ? -2.419 -4.421 -6.957 1.00 97.31 87 SER A N 1
ATOM 664 C CA . SER A 1 87 ? -2.655 -3.192 -6.190 1.00 97.31 87 SER A CA 1
ATOM 665 C C . SER A 1 87 ? -1.440 -2.279 -6.192 1.00 97.31 87 SER A C 1
ATOM 667 O O . SER A 1 87 ? -1.600 -1.066 -6.132 1.00 97.31 87 SER A O 1
ATOM 669 N N . VAL A 1 88 ? -0.231 -2.846 -6.247 1.00 97.75 88 VAL A N 1
ATOM 670 C CA . VAL A 1 88 ? 1.038 -2.109 -6.203 1.00 97.75 88 VAL A CA 1
ATOM 671 C C . VAL A 1 88 ? 1.971 -2.659 -7.280 1.00 97.75 88 VAL A C 1
ATOM 673 O O . VAL A 1 88 ? 2.239 -3.863 -7.326 1.00 97.75 88 VAL A O 1
ATOM 676 N N . CYS A 1 89 ? 2.498 -1.775 -8.125 1.00 98.19 89 CYS A N 1
ATOM 677 C CA . CYS A 1 89 ? 3.510 -2.108 -9.124 1.00 98.19 89 CYS A CA 1
ATOM 678 C C . CYS A 1 89 ? 4.697 -1.153 -9.011 1.00 98.19 89 CYS A C 1
ATOM 680 O O . CYS A 1 89 ? 4.515 0.060 -8.916 1.00 98.19 89 CYS A O 1
ATOM 682 N N . ALA A 1 90 ? 5.911 -1.690 -9.065 1.00 97.75 90 ALA A N 1
ATOM 683 C CA . ALA A 1 90 ? 7.130 -0.908 -9.206 1.00 97.75 90 ALA A CA 1
ATOM 684 C C . ALA A 1 90 ? 7.708 -1.095 -10.610 1.00 97.75 90 ALA A C 1
ATOM 686 O O . ALA A 1 90 ? 7.745 -2.209 -11.133 1.00 97.75 90 ALA A O 1
ATOM 687 N N . LYS A 1 91 ? 8.217 -0.018 -11.200 1.00 97.44 91 LYS A N 1
ATOM 688 C CA . LYS A 1 91 ? 8.823 0.004 -12.535 1.00 97.44 91 LYS A CA 1
ATOM 689 C C . LYS A 1 91 ? 10.215 0.617 -12.472 1.00 97.44 91 LYS A C 1
ATOM 691 O O . LYS A 1 91 ? 10.405 1.698 -11.910 1.00 97.44 91 LYS A O 1
ATOM 696 N N . ALA A 1 92 ? 11.199 -0.057 -13.059 1.00 96.69 92 ALA A N 1
ATOM 697 C CA . ALA A 1 92 ? 12.560 0.459 -13.093 1.00 96.69 92 ALA A CA 1
ATOM 698 C C . ALA A 1 92 ? 12.672 1.618 -14.096 1.00 96.69 92 ALA A C 1
ATOM 700 O O . ALA A 1 92 ? 12.294 1.500 -15.261 1.00 96.69 92 ALA A O 1
ATOM 701 N N . ARG A 1 93 ? 13.266 2.733 -13.668 1.00 94.31 93 ARG A N 1
ATOM 702 C CA . ARG A 1 93 ? 13.420 3.940 -14.496 1.00 94.31 93 ARG A CA 1
ATOM 703 C C . ARG A 1 93 ? 14.470 3.794 -15.584 1.00 94.31 93 ARG A C 1
ATOM 705 O O . ARG A 1 93 ? 14.337 4.385 -16.639 1.00 94.31 93 ARG A O 1
ATOM 712 N N . LEU A 1 94 ? 15.534 3.041 -15.314 1.00 92.44 94 LEU A N 1
ATOM 713 C CA . LEU A 1 94 ? 16.624 2.847 -16.278 1.00 92.44 94 LEU A CA 1
ATOM 714 C C . LEU A 1 94 ? 16.357 1.679 -17.229 1.00 92.44 94 LEU A C 1
ATOM 716 O O . LEU A 1 94 ? 16.976 1.582 -18.281 1.00 92.44 94 LEU A O 1
ATOM 720 N N . ASN A 1 95 ? 15.438 0.788 -16.856 1.00 90.44 95 ASN A N 1
ATOM 721 C CA . ASN A 1 95 ? 15.060 -0.362 -17.656 1.00 90.44 95 ASN A CA 1
ATOM 722 C C . ASN A 1 95 ? 13.534 -0.447 -17.724 1.00 90.44 95 ASN A C 1
ATOM 724 O O . ASN A 1 95 ? 12.901 -1.105 -16.901 1.00 90.44 95 ASN A O 1
ATOM 728 N N . HIS A 1 96 ? 12.954 0.218 -18.724 1.00 83.88 96 HIS A N 1
ATOM 729 C CA . HIS A 1 96 ? 11.505 0.390 -18.862 1.00 83.88 96 HIS A CA 1
ATOM 730 C C . HIS A 1 96 ? 10.735 -0.928 -19.073 1.00 83.88 96 HIS A C 1
ATOM 732 O O . HIS A 1 96 ? 9.504 -0.912 -19.070 1.00 83.88 96 HIS A O 1
ATOM 738 N N . SER A 1 97 ? 11.426 -2.060 -19.268 1.00 92.38 97 SER A N 1
ATOM 739 C CA . SER A 1 97 ? 10.808 -3.385 -19.360 1.00 92.38 97 SER A CA 1
ATOM 740 C C . SER A 1 97 ? 10.753 -4.131 -18.024 1.00 92.38 97 SER A C 1
ATOM 742 O O . SER A 1 97 ? 10.145 -5.198 -17.962 1.00 92.38 97 SER A O 1
ATOM 744 N N . LYS A 1 98 ? 11.391 -3.621 -16.960 1.00 96.88 98 LYS A N 1
ATOM 745 C CA . LYS A 1 98 ? 11.428 -4.291 -15.656 1.00 96.88 98 LYS A CA 1
ATOM 746 C C . LYS A 1 98 ? 10.320 -3.761 -14.744 1.00 96.88 98 LYS A C 1
ATOM 748 O O . LYS A 1 98 ? 10.379 -2.612 -14.307 1.00 96.88 98 LYS A O 1
ATOM 753 N N . TYR A 1 99 ? 9.367 -4.636 -14.421 1.00 97.75 99 TYR A N 1
ATOM 754 C CA . TYR A 1 99 ? 8.287 -4.378 -13.467 1.00 97.75 99 TYR A CA 1
ATOM 755 C C . TYR A 1 99 ? 8.284 -5.435 -12.361 1.00 97.75 99 TYR A C 1
ATOM 757 O O . TYR A 1 99 ? 8.623 -6.598 -12.594 1.00 97.75 99 TYR A O 1
ATOM 765 N N . GLU A 1 100 ? 7.892 -5.033 -11.159 1.00 97.75 100 GLU A N 1
ATOM 766 C CA . GLU A 1 100 ? 7.803 -5.887 -9.977 1.00 97.75 100 GLU A CA 1
ATOM 767 C C . GLU A 1 100 ? 6.445 -5.667 -9.297 1.00 97.75 100 GLU A C 1
ATOM 769 O O . GLU A 1 100 ? 6.089 -4.541 -8.955 1.00 97.75 100 GLU A O 1
ATOM 774 N N . SER A 1 101 ? 5.677 -6.747 -9.132 1.00 98.00 101 SER A N 1
ATOM 775 C CA . SER A 1 101 ? 4.425 -6.752 -8.367 1.00 98.00 101 SER A CA 1
ATOM 776 C C . SER A 1 101 ? 4.728 -6.765 -6.872 1.00 98.00 101 SER A C 1
ATOM 778 O O . SER A 1 101 ? 5.642 -7.468 -6.440 1.00 98.00 101 SER A O 1
ATOM 780 N N . TYR A 1 102 ? 3.953 -6.008 -6.099 1.00 97.94 102 TYR A N 1
ATOM 781 C CA . TYR A 1 102 ? 4.008 -5.976 -4.633 1.00 97.94 102 TYR A CA 1
ATOM 782 C C . TYR A 1 102 ? 2.656 -6.330 -4.002 1.00 97.94 102 TYR A C 1
ATOM 784 O O . TYR A 1 102 ? 2.381 -5.994 -2.854 1.00 97.94 102 TYR A O 1
ATOM 792 N N . GLY A 1 103 ? 1.821 -7.032 -4.765 1.00 96.88 103 GLY A N 1
ATOM 793 C CA . GLY A 1 103 ? 0.615 -7.681 -4.283 1.00 96.88 103 GLY A CA 1
ATOM 794 C C . GLY A 1 103 ? -0.651 -7.246 -4.993 1.00 96.88 103 GLY A C 1
ATOM 795 O O . GLY A 1 103 ? -0.669 -6.295 -5.779 1.00 96.88 103 GLY A O 1
ATOM 796 N N . THR A 1 104 ? -1.711 -8.000 -4.730 1.00 96.62 104 THR A N 1
ATOM 797 C CA . THR A 1 104 ? -3.008 -7.885 -5.406 1.00 96.62 104 THR A CA 1
ATOM 798 C C . THR A 1 104 ? -4.111 -7.487 -4.435 1.00 96.62 104 THR A C 1
ATOM 800 O O . THR A 1 104 ? -3.945 -7.570 -3.217 1.00 96.62 104 THR A O 1
ATOM 803 N N . GLN A 1 105 ? -5.270 -7.096 -4.960 1.00 94.62 105 GLN A N 1
ATOM 804 C CA . GLN A 1 105 ? -6.415 -6.687 -4.142 1.00 94.62 105 GLN A CA 1
ATOM 805 C C . GLN A 1 105 ? -6.945 -7.831 -3.266 1.00 94.62 105 GLN A C 1
ATOM 807 O O . GLN A 1 105 ? -7.390 -7.627 -2.136 1.00 94.62 105 GLN A O 1
ATOM 812 N N . GLU A 1 106 ? -6.832 -9.066 -3.745 1.00 93.94 106 GLU A N 1
ATOM 813 C CA . GLU A 1 106 ? -7.225 -10.268 -3.014 1.00 93.94 106 GLU A CA 1
ATOM 814 C C . GLU A 1 106 ? -6.341 -10.481 -1.776 1.00 93.94 106 GLU A C 1
ATOM 816 O O . GLU A 1 106 ? -6.843 -10.894 -0.729 1.00 93.94 106 GLU A O 1
ATOM 821 N N . SER A 1 107 ? -5.055 -10.123 -1.870 1.00 95.12 107 SER A N 1
ATOM 822 C CA . SER A 1 107 ? -4.071 -10.228 -0.781 1.00 95.12 107 SER A CA 1
ATOM 823 C C . SER A 1 107 ? -4.165 -9.122 0.279 1.00 95.12 107 SER A C 1
ATOM 825 O O . SER A 1 107 ? -3.389 -9.134 1.232 1.00 95.12 107 SER A O 1
ATOM 827 N N . ALA A 1 108 ? -5.082 -8.163 0.113 1.00 95.19 108 ALA A N 1
ATOM 828 C CA . ALA A 1 108 ? -5.208 -7.010 0.995 1.00 95.19 108 ALA A CA 1
ATOM 829 C C . ALA A 1 108 ? -5.498 -7.420 2.453 1.00 95.19 108 ALA A C 1
ATOM 831 O O . ALA A 1 108 ? -6.451 -8.160 2.714 1.00 95.19 108 ALA A O 1
ATOM 832 N N . GLU A 1 109 ? -4.738 -6.896 3.409 1.00 94.25 109 GLU A N 1
ATOM 833 C CA . GLU A 1 109 ? -4.946 -7.108 4.844 1.00 94.25 109 GLU A CA 1
ATOM 834 C C . GLU A 1 109 ? -4.802 -5.804 5.627 1.00 94.25 109 GLU A C 1
ATOM 836 O O . GLU A 1 109 ? -3.795 -5.109 5.514 1.00 94.25 109 GLU A O 1
ATOM 841 N N . PHE A 1 110 ? -5.793 -5.504 6.466 1.00 92.38 110 PHE A N 1
ATOM 842 C CA . PHE A 1 110 ? -5.737 -4.390 7.409 1.00 92.38 110 PHE A CA 1
ATOM 843 C C . PHE A 1 110 ? -5.131 -4.859 8.729 1.00 92.38 110 PHE A C 1
ATOM 845 O O . PHE A 1 110 ? -5.579 -5.862 9.289 1.00 92.38 110 PHE A O 1
ATOM 852 N N . LYS A 1 111 ? -4.131 -4.134 9.238 1.00 89.81 111 LYS A N 1
ATOM 853 C CA . LYS A 1 111 ? -3.510 -4.406 10.541 1.00 89.81 111 LYS A CA 1
ATOM 854 C C . LYS A 1 111 ? -3.315 -3.142 11.343 1.00 89.81 111 LYS A C 1
ATOM 856 O O . LYS A 1 111 ? -2.803 -2.149 10.833 1.00 89.81 111 LYS A O 1
ATOM 861 N N . SER A 1 112 ? -3.698 -3.223 12.609 1.00 84.56 112 SER A N 1
ATOM 862 C CA . SER A 1 112 ? -3.373 -2.203 13.592 1.00 84.56 112 SER A CA 1
ATOM 863 C C . SER A 1 112 ? -1.908 -2.362 14.004 1.00 84.56 112 SER A C 1
ATOM 865 O O . SER A 1 112 ? -1.470 -3.454 14.364 1.00 84.56 112 SER A O 1
ATOM 867 N N . ASP A 1 113 ? -1.166 -1.269 13.951 1.00 81.81 113 ASP A N 1
ATOM 868 C CA . ASP A 1 113 ? 0.224 -1.145 14.358 1.00 81.81 113 ASP A CA 1
ATOM 869 C C . ASP A 1 113 ? 0.325 -0.061 15.438 1.00 81.81 113 ASP A C 1
ATOM 871 O O . ASP A 1 113 ? -0.285 1.007 15.340 1.00 81.81 113 ASP A O 1
ATOM 875 N N . THR A 1 114 ? 1.077 -0.331 16.501 1.00 75.44 114 THR A N 1
ATOM 876 C CA . THR A 1 114 ? 1.163 0.572 17.655 1.00 75.44 114 THR A CA 1
ATOM 877 C C . THR A 1 114 ? 1.887 1.885 17.350 1.00 75.44 114 THR A C 1
ATOM 879 O O . THR A 1 114 ? 1.628 2.887 18.018 1.00 75.44 114 THR A O 1
ATOM 882 N N . ASP A 1 115 ? 2.770 1.907 16.349 1.00 76.38 115 ASP A N 1
ATOM 883 C CA . ASP A 1 115 ? 3.628 3.049 16.028 1.00 76.38 115 ASP A CA 1
ATOM 884 C C . ASP A 1 115 ? 3.055 3.931 14.911 1.00 76.38 115 ASP A C 1
ATOM 886 O O . ASP A 1 115 ? 3.188 5.168 14.964 1.00 76.38 115 ASP A O 1
ATOM 890 N N . VAL A 1 116 ? 2.432 3.305 13.907 1.00 75.12 116 VAL A N 1
ATOM 891 C CA . VAL A 1 116 ? 1.904 3.981 12.705 1.00 75.12 116 VAL A CA 1
ATOM 892 C C . VAL A 1 116 ? 0.378 4.002 12.630 1.00 75.12 116 VAL A C 1
ATOM 894 O O . VAL A 1 116 ? -0.186 4.769 11.855 1.00 75.12 116 VAL A O 1
ATOM 897 N N . GLY A 1 117 ? -0.310 3.241 13.482 1.00 82.19 117 GLY A N 1
ATOM 898 C CA . GLY A 1 117 ? -1.764 3.221 13.548 1.00 82.19 117 GLY A CA 1
ATOM 899 C C . GLY A 1 117 ? -2.368 2.093 12.719 1.00 82.19 117 GLY A C 1
ATOM 900 O O . GLY A 1 117 ? -2.554 0.999 13.233 1.00 82.19 117 GLY A O 1
ATOM 901 N N . LEU A 1 118 ? -2.738 2.348 11.464 1.00 87.56 118 LEU A N 1
ATOM 902 C CA . LEU A 1 118 ? -3.387 1.353 10.610 1.00 87.56 118 LEU A CA 1
ATOM 903 C C . LEU A 1 118 ? -2.601 1.196 9.319 1.00 87.56 118 LEU A C 1
ATOM 905 O O . LEU A 1 118 ? -2.304 2.172 8.632 1.00 87.56 118 LEU A O 1
ATOM 909 N N . VAL A 1 119 ? -2.302 -0.050 8.982 1.00 91.81 119 VAL A N 1
ATOM 910 C CA . VAL A 1 119 ? -1.560 -0.421 7.783 1.00 91.81 119 VAL A CA 1
ATOM 911 C C . VAL A 1 119 ? -2.436 -1.303 6.910 1.00 91.81 119 VAL A C 1
ATOM 913 O O . VAL A 1 119 ? -3.046 -2.259 7.390 1.00 91.81 119 VAL A O 1
ATOM 916 N N . LEU A 1 120 ? -2.467 -0.995 5.618 1.00 94.38 120 LEU A N 1
ATOM 917 C CA . LEU A 1 120 ? -3.000 -1.867 4.583 1.00 94.38 120 LEU A CA 1
ATOM 918 C C . LEU A 1 120 ? -1.839 -2.552 3.858 1.00 94.38 120 LEU A C 1
ATOM 920 O O . LEU A 1 120 ? -1.038 -1.898 3.188 1.00 94.38 120 LEU A O 1
ATOM 924 N N . GLY A 1 121 ? -1.729 -3.865 4.033 1.00 95.31 121 GLY A N 1
ATOM 925 C CA . GLY A 1 121 ? -0.705 -4.703 3.417 1.00 95.31 121 GLY A CA 1
ATOM 926 C C . GLY A 1 121 ? -1.227 -5.464 2.201 1.00 95.31 121 GLY A C 1
ATOM 927 O O . GLY A 1 121 ? -2.373 -5.901 2.190 1.00 95.31 121 GLY A O 1
ATOM 928 N N . TYR A 1 122 ? -0.363 -5.675 1.215 1.00 96.88 122 TYR A N 1
ATOM 929 C CA . TYR A 1 122 ? -0.577 -6.512 0.035 1.00 96.88 122 TYR A CA 1
ATOM 930 C C . TYR A 1 122 ? 0.616 -7.452 -0.138 1.00 96.88 122 TYR A C 1
ATOM 932 O O . TYR A 1 122 ? 1.739 -7.087 0.212 1.00 96.88 122 TYR A O 1
ATOM 940 N N . VAL A 1 123 ? 0.394 -8.641 -0.699 1.00 96.56 123 VAL A N 1
ATOM 941 C CA . VAL A 1 123 ? 1.447 -9.638 -0.946 1.00 96.56 123 VAL A CA 1
ATOM 942 C C . VAL A 1 123 ? 1.380 -10.156 -2.361 1.00 96.56 123 VAL A C 1
ATOM 944 O O . VAL A 1 123 ? 0.333 -10.594 -2.836 1.00 96.56 123 VAL A O 1
ATOM 947 N N . ASP A 1 124 ? 2.531 -10.163 -3.019 1.00 96.44 124 ASP A N 1
ATOM 948 C CA . ASP A 1 124 ? 2.729 -10.878 -4.269 1.00 96.44 124 ASP A CA 1
ATOM 949 C C . ASP A 1 124 ? 3.204 -12.307 -3.988 1.00 96.44 124 ASP A C 1
ATOM 951 O O . ASP A 1 124 ? 4.241 -12.518 -3.358 1.00 96.44 124 ASP A O 1
ATOM 955 N N . SER A 1 125 ? 2.475 -13.301 -4.487 1.00 91.88 125 SER A N 1
ATOM 956 C CA . SER A 1 125 ? 2.881 -14.708 -4.455 1.00 91.88 125 SER A CA 1
ATOM 957 C C . SER A 1 125 ? 3.210 -15.168 -5.879 1.00 91.88 125 SER A C 1
ATOM 959 O O . SER A 1 125 ? 2.423 -14.894 -6.786 1.00 91.88 125 SER A O 1
ATOM 961 N N . PRO A 1 126 ? 4.348 -15.850 -6.122 1.00 91.06 126 PRO A N 1
ATOM 962 C CA . PRO A 1 126 ? 5.248 -16.468 -5.142 1.00 91.06 126 PRO A CA 1
ATOM 963 C C . PRO A 1 126 ? 6.473 -15.617 -4.770 1.00 91.06 126 PRO A C 1
ATOM 965 O O . PRO A 1 126 ? 7.392 -16.127 -4.136 1.00 91.06 126 PRO A O 1
ATOM 968 N N . SER A 1 127 ? 6.561 -14.352 -5.198 1.00 90.38 127 SER A N 1
ATOM 969 C CA . SER A 1 127 ? 7.774 -13.551 -4.959 1.00 90.38 127 SER A CA 1
ATOM 970 C C . SER A 1 127 ? 7.931 -13.079 -3.506 1.00 90.38 127 SER A C 1
ATOM 972 O O . SER A 1 127 ? 9.011 -12.622 -3.128 1.00 90.38 127 SER A O 1
ATOM 974 N N . TYR A 1 128 ? 6.873 -13.206 -2.699 1.00 94.12 128 TYR A N 1
ATOM 975 C CA . TYR A 1 128 ? 6.775 -12.750 -1.310 1.00 94.12 128 TYR A CA 1
ATOM 976 C C . TYR A 1 128 ? 7.155 -11.274 -1.135 1.00 94.12 128 TYR A C 1
ATOM 978 O O . TYR A 1 128 ? 7.694 -10.869 -0.103 1.00 94.12 128 TYR A O 1
ATOM 986 N N . ARG A 1 129 ? 6.886 -10.458 -2.159 1.00 96.62 129 ARG A N 1
ATOM 987 C CA . ARG A 1 129 ? 7.011 -9.003 -2.081 1.00 96.62 129 ARG A CA 1
ATOM 988 C C . ARG A 1 129 ? 5.789 -8.408 -1.405 1.00 96.62 129 ARG A C 1
ATOM 990 O O . ARG A 1 129 ? 4.676 -8.880 -1.622 1.00 96.62 129 ARG A O 1
ATOM 997 N N . VAL A 1 130 ? 6.009 -7.365 -0.614 1.00 96.75 130 VAL A N 1
ATOM 998 C CA . VAL A 1 130 ? 4.990 -6.751 0.235 1.00 96.75 130 VAL A CA 1
ATOM 999 C C . VAL A 1 130 ? 4.836 -5.273 -0.099 1.00 96.75 130 VAL A C 1
ATOM 1001 O O . VAL A 1 130 ? 5.791 -4.500 -0.023 1.00 96.75 130 VAL A O 1
ATOM 1004 N N . GLY A 1 131 ? 3.626 -4.858 -0.446 1.00 97.19 131 GLY A N 1
ATOM 1005 C CA . GLY A 1 131 ? 3.241 -3.452 -0.488 1.00 97.19 131 GLY A CA 1
ATOM 1006 C C . GLY A 1 131 ? 2.579 -3.078 0.830 1.00 97.19 131 GLY A C 1
ATOM 1007 O O . GLY A 1 131 ? 1.552 -3.655 1.165 1.00 97.19 131 GLY A O 1
ATOM 1008 N N . ALA A 1 132 ? 3.144 -2.137 1.580 1.00 96.31 132 ALA A N 1
ATOM 1009 C CA . ALA A 1 132 ? 2.561 -1.632 2.819 1.00 96.31 132 ALA A CA 1
ATOM 1010 C C . ALA A 1 132 ? 2.161 -0.163 2.650 1.00 96.31 132 ALA A C 1
ATOM 1012 O O . ALA A 1 132 ? 2.960 0.660 2.196 1.00 96.31 132 ALA A O 1
ATOM 1013 N N . VAL A 1 133 ? 0.923 0.159 3.019 1.00 95.50 133 VAL A N 1
ATOM 1014 C CA . VAL A 1 133 ? 0.378 1.515 2.967 1.00 95.50 133 VAL A CA 1
ATOM 1015 C C . VAL A 1 133 ? -0.098 1.914 4.356 1.00 95.50 133 VAL A C 1
ATOM 1017 O O . VAL A 1 133 ? -1.069 1.366 4.873 1.00 95.50 133 VAL A O 1
ATOM 1020 N N . GLU A 1 134 ? 0.593 2.871 4.961 1.00 93.44 134 GLU A N 1
ATOM 1021 C CA . GLU A 1 134 ? 0.214 3.471 6.234 1.00 93.44 134 GLU A CA 1
ATOM 1022 C C . GLU A 1 134 ? -0.918 4.479 6.011 1.00 93.44 134 GLU A C 1
ATOM 1024 O O . GLU A 1 134 ? -0.819 5.377 5.165 1.00 93.44 134 GLU A O 1
ATOM 1029 N N . LEU A 1 135 ? -2.003 4.321 6.766 1.00 90.31 135 LEU A N 1
ATOM 1030 C CA . LEU A 1 135 ? -3.207 5.135 6.664 1.00 90.31 135 LEU A CA 1
ATOM 1031 C C . LEU A 1 135 ? -3.222 6.177 7.784 1.00 90.31 135 LEU A C 1
ATOM 1033 O O . LEU A 1 135 ? -3.277 5.840 8.967 1.00 90.31 135 LEU A O 1
ATOM 1037 N N . TRP A 1 136 ? -3.222 7.454 7.404 1.00 86.31 136 TRP A N 1
ATOM 1038 C CA . TRP A 1 136 ? -3.252 8.584 8.332 1.00 86.31 136 TRP A CA 1
ATOM 1039 C C . TRP A 1 136 ? -4.511 9.411 8.113 1.00 86.31 136 TRP A C 1
ATOM 1041 O O . TRP A 1 136 ? -4.909 9.653 6.980 1.00 86.31 136 TRP A O 1
ATOM 1051 N N . CYS A 1 137 ? -5.132 9.906 9.177 1.00 82.38 137 CYS A N 1
ATOM 1052 C CA . CYS A 1 137 ? -6.331 10.727 9.035 1.00 82.38 137 CYS A CA 1
ATOM 1053 C C . CYS A 1 137 ? -5.996 12.213 8.950 1.00 82.38 137 CYS A C 1
ATOM 1055 O O . CYS A 1 137 ? -5.155 12.720 9.696 1.00 82.38 137 CYS A O 1
ATOM 1057 N N . VAL A 1 138 ? -6.684 12.913 8.053 1.00 82.88 138 VAL A N 1
ATOM 1058 C CA . VAL A 1 138 ? -6.554 14.354 7.824 1.00 82.88 138 VAL A CA 1
ATOM 1059 C C . VAL A 1 138 ? -7.921 15.027 7.827 1.00 82.88 138 VAL A C 1
ATOM 1061 O O . VAL A 1 138 ? -8.951 14.401 7.584 1.00 82.88 138 VAL A O 1
ATOM 1064 N N . GLU A 1 139 ? -7.948 16.330 8.090 1.00 81.25 139 GLU A N 1
ATOM 1065 C CA . GLU A 1 139 ? -9.181 17.116 8.020 1.00 81.25 139 GLU A CA 1
ATOM 1066 C C . GLU A 1 139 ? -9.844 17.002 6.634 1.00 81.25 139 GLU A C 1
ATOM 1068 O O . GLU A 1 139 ? -9.165 16.904 5.614 1.00 81.25 139 GLU A O 1
ATOM 1073 N N . LYS A 1 140 ? -11.182 17.068 6.590 1.00 73.44 140 LYS A N 1
ATOM 1074 C CA . LYS A 1 140 ? -12.013 16.826 5.392 1.00 73.44 140 LYS A CA 1
ATOM 1075 C C . LYS A 1 140 ? -11.594 17.605 4.131 1.00 73.44 140 LYS A C 1
ATOM 1077 O O . LYS A 1 140 ? -11.860 17.150 3.026 1.00 73.44 140 LYS A O 1
ATOM 1082 N N . ASN A 1 141 ? -10.954 18.763 4.294 1.00 77.06 141 ASN A N 1
ATOM 1083 C CA . ASN A 1 141 ? -10.567 19.656 3.197 1.00 77.06 141 ASN A CA 1
ATOM 1084 C C . ASN A 1 141 ? -9.079 19.558 2.813 1.00 77.06 141 ASN A C 1
ATOM 1086 O O . ASN A 1 141 ? -8.603 20.366 2.018 1.00 77.06 141 ASN A O 1
ATOM 1090 N N . GLN A 1 142 ? -8.331 18.615 3.389 1.00 79.94 142 GLN A N 1
ATOM 1091 C CA . GLN A 1 142 ? -6.936 18.382 3.025 1.00 79.94 142 GLN A CA 1
ATOM 1092 C C . GLN A 1 142 ? -6.844 17.481 1.784 1.00 79.94 142 GLN A C 1
ATOM 1094 O O . GLN A 1 142 ? -7.664 16.573 1.620 1.00 79.94 142 GLN A O 1
ATOM 1099 N N . PRO A 1 143 ? -5.851 17.706 0.905 1.00 78.00 143 PRO A N 1
ATOM 1100 C CA . PRO A 1 143 ? -5.642 16.853 -0.255 1.00 78.00 143 PRO A CA 1
ATOM 1101 C C . PRO A 1 143 ? -5.263 15.428 0.170 1.00 78.00 143 PRO A C 1
ATOM 1103 O O . PRO A 1 143 ? -4.477 15.211 1.098 1.00 78.00 143 PRO A O 1
ATOM 1106 N N . GLN A 1 144 ? -5.827 14.455 -0.542 1.00 82.56 144 GLN A N 1
ATOM 1107 C CA . GLN A 1 144 ? -5.531 13.034 -0.381 1.00 82.56 144 GLN A CA 1
ATOM 1108 C C . GLN A 1 144 ? -4.348 12.683 -1.276 1.00 82.56 144 GLN A C 1
ATOM 1110 O O . GLN A 1 144 ? -4.504 12.493 -2.482 1.00 82.56 144 GLN A O 1
ATOM 1115 N N . ASN A 1 145 ? -3.157 12.627 -0.689 1.00 88.38 145 ASN A N 1
ATOM 1116 C CA . ASN A 1 145 ? -1.929 12.367 -1.428 1.00 88.38 145 ASN A CA 1
ATOM 1117 C C . ASN A 1 145 ? -1.316 11.040 -0.986 1.00 88.38 145 ASN A C 1
ATOM 1119 O O . ASN A 1 145 ? -1.359 10.679 0.191 1.00 88.38 145 ASN A O 1
ATOM 1123 N N . LEU A 1 146 ? -0.710 10.336 -1.939 1.00 92.94 146 LEU A N 1
ATOM 1124 C CA . LEU A 1 146 ? 0.178 9.215 -1.667 1.00 92.94 146 LEU A CA 1
ATOM 1125 C C . LEU A 1 146 ? 1.618 9.729 -1.633 1.00 92.94 146 LEU A C 1
ATOM 1127 O O . LEU A 1 146 ? 2.085 10.341 -2.594 1.00 92.94 146 LEU A O 1
ATOM 1131 N N . THR A 1 147 ? 2.333 9.436 -0.552 1.00 95.56 147 THR A N 1
ATOM 1132 C CA . THR A 1 147 ? 3.786 9.602 -0.484 1.00 95.56 147 THR A CA 1
ATOM 1133 C C . THR A 1 147 ? 4.426 8.229 -0.478 1.00 95.56 147 THR A C 1
ATOM 1135 O O . THR A 1 147 ? 4.160 7.422 0.407 1.00 95.56 147 THR A O 1
ATOM 1138 N N . VAL A 1 148 ? 5.290 7.954 -1.450 1.00 96.62 148 VAL A N 1
ATOM 1139 C CA . VAL A 1 148 ? 6.042 6.699 -1.472 1.00 96.62 148 VAL A CA 1
ATOM 1140 C C . VAL A 1 148 ? 7.342 6.906 -0.712 1.00 96.62 148 VAL A C 1
ATOM 1142 O O . VAL A 1 148 ? 8.172 7.723 -1.107 1.00 96.62 148 V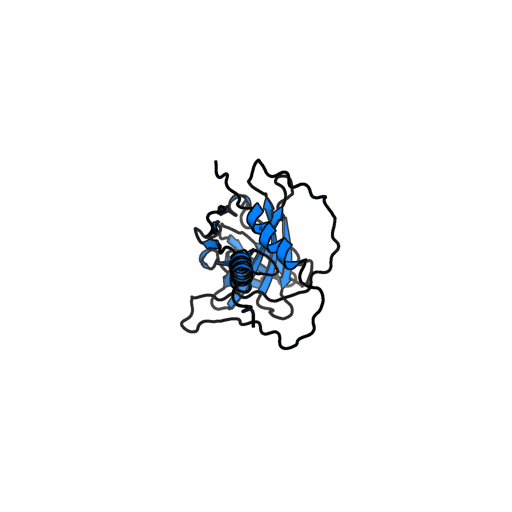AL A O 1
ATOM 1145 N N . LEU A 1 149 ? 7.536 6.165 0.378 1.00 95.25 149 LEU A N 1
ATOM 1146 C CA . LEU A 1 149 ? 8.786 6.223 1.134 1.00 95.25 149 LEU A CA 1
ATOM 1147 C C . LEU A 1 149 ? 9.898 5.511 0.362 1.00 95.25 149 LEU A C 1
ATOM 1149 O O . LEU A 1 149 ? 11.026 5.989 0.353 1.00 95.25 149 LEU A O 1
ATOM 1153 N N . GLY A 1 150 ? 9.564 4.428 -0.341 1.00 93.38 150 GLY A N 1
ATOM 1154 C CA . GLY A 1 150 ? 10.479 3.632 -1.159 1.00 93.38 150 GLY A CA 1
ATOM 1155 C C . GLY A 1 150 ? 10.629 2.210 -0.630 1.00 93.38 150 GLY A C 1
ATOM 1156 O O . GLY A 1 150 ? 9.845 1.755 0.208 1.00 93.38 150 GLY A O 1
ATOM 1157 N N . ARG A 1 151 ? 11.641 1.494 -1.127 1.00 93.38 151 ARG A N 1
ATOM 1158 C CA . ARG A 1 151 ? 11.975 0.162 -0.614 1.00 93.38 151 ARG A CA 1
ATOM 1159 C C . ARG A 1 151 ? 12.648 0.246 0.743 1.00 93.38 151 ARG A C 1
ATOM 1161 O O . ARG A 1 151 ? 13.596 1.008 0.930 1.00 93.38 151 ARG A O 1
ATOM 1168 N N . HIS A 1 152 ? 12.188 -0.583 1.671 1.00 91.31 152 HIS A N 1
ATOM 1169 C CA . HIS A 1 152 ? 12.738 -0.596 3.014 1.00 91.31 152 HIS A CA 1
ATOM 1170 C C . HIS A 1 152 ? 14.191 -1.120 2.999 1.00 91.31 152 HIS A C 1
ATOM 1172 O O . HIS A 1 152 ? 14.425 -2.225 2.504 1.00 91.31 152 HIS A O 1
ATOM 1178 N N . PRO A 1 153 ? 15.179 -0.404 3.573 1.00 87.12 153 PRO A N 1
ATOM 1179 C CA . PRO A 1 153 ? 16.588 -0.810 3.504 1.00 87.12 153 PRO A CA 1
ATOM 1180 C C . PRO A 1 153 ? 16.875 -2.179 4.130 1.00 87.12 153 PRO A C 1
ATOM 1182 O O . PRO A 1 153 ? 17.726 -2.920 3.648 1.00 87.12 153 PRO A O 1
ATOM 1185 N N . MET A 1 154 ? 16.154 -2.525 5.202 1.00 87.56 154 MET A N 1
ATOM 1186 C CA . MET A 1 154 ? 16.310 -3.817 5.884 1.00 87.56 154 MET A CA 1
ATOM 1187 C C . MET A 1 154 ? 15.467 -4.931 5.251 1.00 87.56 154 MET A C 1
ATOM 1189 O O . MET A 1 154 ? 15.756 -6.105 5.463 1.00 87.56 154 MET A O 1
ATOM 1193 N N . TRP A 1 155 ? 14.435 -4.573 4.478 1.00 86.44 155 TRP A N 1
ATOM 1194 C CA . TRP A 1 155 ? 13.499 -5.515 3.855 1.00 86.44 155 TRP A CA 1
ATOM 1195 C C . TRP A 1 155 ? 13.280 -5.100 2.401 1.00 86.44 155 TRP A C 1
ATOM 1197 O O . TRP A 1 155 ? 12.275 -4.472 2.076 1.00 86.44 155 TRP A O 1
ATOM 1207 N N . PRO A 1 156 ? 14.220 -5.434 1.503 1.00 85.94 156 PRO A N 1
ATOM 1208 C CA . PRO A 1 156 ? 14.196 -4.943 0.123 1.00 85.94 156 PRO A CA 1
ATOM 1209 C C . PRO A 1 156 ? 12.983 -5.438 -0.684 1.00 85.94 156 PRO A C 1
ATOM 1211 O O . PRO A 1 156 ? 12.656 -4.869 -1.725 1.00 85.94 156 PRO A O 1
ATOM 1214 N N . ASN A 1 157 ? 12.289 -6.469 -0.194 1.00 88.81 157 ASN A N 1
ATOM 1215 C CA . ASN A 1 157 ? 11.042 -6.972 -0.766 1.00 88.81 157 ASN A CA 1
ATOM 1216 C C . ASN A 1 157 ? 9.801 -6.197 -0.295 1.00 88.81 157 ASN A C 1
ATOM 1218 O O . ASN A 1 157 ? 8.701 -6.542 -0.712 1.00 88.81 157 ASN A O 1
ATOM 1222 N N . THR A 1 158 ? 9.959 -5.155 0.524 1.00 91.25 158 THR A N 1
ATOM 1223 C CA . THR A 1 158 ? 8.860 -4.343 1.050 1.00 91.25 158 THR A CA 1
ATOM 1224 C C . THR A 1 158 ? 8.949 -2.913 0.533 1.00 91.25 158 THR A C 1
ATOM 1226 O O . THR A 1 158 ? 9.993 -2.269 0.657 1.00 91.25 158 THR A O 1
ATOM 1229 N N . ILE A 1 159 ? 7.844 -2.398 -0.003 1.00 90.06 159 ILE A N 1
ATOM 1230 C CA . ILE A 1 159 ? 7.664 -0.964 -0.261 1.00 90.06 159 ILE A CA 1
ATOM 1231 C C . ILE A 1 159 ? 6.754 -0.402 0.815 1.00 90.06 159 ILE A C 1
ATOM 1233 O O . ILE A 1 159 ? 5.723 -1.000 1.120 1.00 90.06 159 ILE A O 1
ATOM 1237 N N . VAL A 1 160 ? 7.119 0.764 1.339 1.00 91.88 160 VAL A N 1
ATOM 1238 C CA . VAL A 1 160 ? 6.281 1.508 2.279 1.00 91.88 160 VAL A CA 1
ATOM 1239 C C . VAL A 1 160 ? 5.792 2.786 1.611 1.00 91.88 160 VAL A C 1
ATOM 1241 O O . VAL A 1 160 ? 6.561 3.509 0.969 1.00 91.88 160 VAL A O 1
ATOM 1244 N N . SER A 1 161 ? 4.500 3.051 1.744 1.00 89.12 161 SER A N 1
ATOM 1245 C CA . SER A 1 161 ? 3.862 4.299 1.336 1.00 89.12 161 SER A CA 1
ATOM 1246 C C . SER A 1 161 ? 2.987 4.827 2.464 1.00 89.12 161 SER A C 1
ATOM 1248 O O . SER A 1 161 ? 2.516 4.064 3.299 1.00 89.12 161 SER A O 1
ATOM 1250 N N . GLU A 1 162 ? 2.735 6.125 2.457 1.00 91.12 162 GLU A N 1
ATOM 1251 C CA . GLU A 1 162 ? 1.813 6.791 3.369 1.00 91.12 162 GLU A CA 1
ATOM 1252 C C . GLU A 1 162 ? 0.693 7.431 2.547 1.00 91.12 162 GLU A C 1
ATOM 1254 O O . GLU A 1 162 ? 0.951 8.039 1.502 1.00 91.12 162 GLU A O 1
ATOM 1259 N N . THR A 1 163 ? -0.552 7.318 3.003 1.00 86.69 163 THR A N 1
ATOM 1260 C CA . THR A 1 163 ? -1.685 8.016 2.386 1.00 86.69 163 THR A CA 1
ATOM 1261 C C . THR A 1 163 ? -2.607 8.624 3.434 1.00 86.69 163 THR A C 1
ATOM 1263 O O . THR A 1 163 ? -2.775 8.090 4.534 1.00 86.69 163 THR A O 1
ATOM 1266 N N . SER A 1 164 ? -3.175 9.779 3.092 1.00 85.44 164 SER A N 1
ATOM 1267 C CA . SER A 1 164 ? -4.096 10.521 3.941 1.00 85.44 164 SER A CA 1
ATOM 1268 C C . SER A 1 164 ? -5.560 10.212 3.612 1.00 85.44 164 SER A C 1
ATOM 1270 O O . SER A 1 164 ? -5.961 10.217 2.451 1.00 85.44 164 SER A O 1
ATOM 1272 N N . LEU A 1 165 ? -6.375 10.000 4.647 1.00 79.50 165 LEU A N 1
ATOM 1273 C CA . LEU A 1 165 ? -7.819 9.784 4.559 1.00 79.50 165 LEU A CA 1
ATOM 1274 C C . LEU A 1 165 ? -8.576 10.983 5.127 1.00 79.50 165 LEU A C 1
ATOM 1276 O O . LEU A 1 165 ? -8.273 11.409 6.246 1.00 79.50 165 LEU A O 1
ATOM 1280 N N . PRO A 1 166 ? -9.570 11.529 4.406 1.00 72.69 166 PRO A N 1
ATOM 1281 C CA . PRO A 1 166 ? -10.384 12.603 4.942 1.00 72.69 166 PRO A CA 1
ATOM 1282 C C . PRO A 1 166 ? -11.228 12.065 6.099 1.00 72.69 166 PRO A C 1
ATOM 1284 O O . PRO A 1 166 ? -11.856 11.013 5.993 1.00 72.69 166 PRO A O 1
ATOM 1287 N N . LEU A 1 167 ? -11.308 12.822 7.189 1.00 66.94 167 LEU A N 1
ATOM 1288 C CA . LEU A 1 167 ? -12.284 12.567 8.242 1.00 66.94 167 LEU A CA 1
ATOM 1289 C C . LEU A 1 167 ? -13.696 12.732 7.659 1.00 66.94 167 LEU A C 1
ATOM 1291 O O . LEU A 1 167 ? -14.183 13.849 7.457 1.00 66.94 167 LEU A O 1
ATOM 1295 N N . THR A 1 168 ? -14.381 11.623 7.390 1.00 57.75 168 THR A N 1
ATOM 1296 C CA . THR A 1 168 ? -15.801 11.622 7.028 1.00 57.75 168 THR A CA 1
ATOM 1297 C C . THR A 1 168 ? -16.654 11.693 8.292 1.00 57.75 168 THR A C 1
ATOM 1299 O O . THR A 1 168 ? -17.435 10.793 8.576 1.00 57.75 168 THR A O 1
ATOM 1302 N N . SER A 1 169 ? -16.517 12.767 9.072 1.00 40.78 169 SER A N 1
ATOM 1303 C CA . SER A 1 169 ? -17.484 13.080 10.126 1.00 40.78 169 SER A CA 1
ATOM 1304 C C . SER A 1 169 ? -17.815 14.575 10.118 1.00 40.78 169 SER A C 1
ATOM 1306 O O . SER A 1 169 ? -16.904 15.403 10.163 1.00 40.78 169 SER A O 1
ATOM 1308 N N . PRO A 1 170 ? -19.100 14.967 10.019 1.00 34.91 170 PRO A N 1
ATOM 1309 C CA . PRO A 1 170 ? -19.501 16.371 9.989 1.00 34.91 170 PRO A CA 1
ATOM 1310 C C . PRO A 1 170 ? -19.400 17.099 11.343 1.00 34.91 170 PRO A C 1
ATOM 1312 O O . PRO A 1 170 ? -19.727 18.280 11.384 1.00 34.91 170 PRO A O 1
ATOM 1315 N N . HIS A 1 171 ? -18.944 16.469 12.435 1.00 31.38 171 HIS A N 1
ATOM 1316 C CA . HIS A 1 171 ? -18.971 17.109 13.758 1.00 31.38 171 HIS A CA 1
ATOM 1317 C C . HIS A 1 171 ? -17.817 16.719 14.699 1.00 31.38 171 HIS A C 1
ATOM 1319 O O . HIS A 1 171 ? -18.033 16.261 15.812 1.00 31.38 171 HIS A O 1
ATOM 1325 N N . LEU A 1 172 ? -16.569 16.974 14.297 1.00 33.94 172 LEU A N 1
ATOM 1326 C CA . LEU A 1 172 ? -15.435 17.003 15.231 1.00 33.94 172 LEU A CA 1
ATOM 1327 C C . LEU A 1 172 ? -14.538 18.211 14.933 1.00 33.94 172 LEU A C 1
ATOM 1329 O O . LEU A 1 172 ? -13.507 18.107 14.275 1.00 33.94 172 LEU A O 1
ATOM 1333 N N . THR A 1 173 ? -14.908 19.384 15.450 1.00 30.70 173 THR A N 1
ATOM 1334 C CA . THR A 1 173 ? -13.914 20.427 15.729 1.00 30.70 173 THR A CA 1
ATOM 1335 C C . THR A 1 173 ? -13.094 19.966 16.930 1.00 30.70 173 THR A C 1
ATOM 1337 O O . THR A 1 173 ? -13.482 20.188 18.077 1.00 30.70 173 THR A O 1
ATOM 1340 N N . SER A 1 174 ? -11.974 19.289 16.678 1.00 32.81 174 SER A N 1
ATOM 1341 C CA . SER A 1 174 ? -10.947 19.097 17.701 1.00 32.81 174 SER A CA 1
ATOM 1342 C C . SER A 1 174 ? -10.223 20.430 17.918 1.00 32.81 174 SER A C 1
ATOM 1344 O O . SER A 1 174 ? -9.738 21.024 16.951 1.00 32.81 174 SER A O 1
ATOM 1346 N N . PRO A 1 175 ? -10.123 20.947 19.152 1.00 33.28 175 PRO A N 1
ATOM 1347 C CA . PRO A 1 175 ? -9.383 22.164 19.415 1.00 33.28 175 PRO A CA 1
ATOM 1348 C C . PRO A 1 175 ? -7.900 21.810 19.525 1.00 33.28 175 PRO A C 1
ATOM 1350 O O . PRO A 1 175 ? -7.390 21.714 20.632 1.00 33.28 175 PRO A O 1
ATOM 1353 N N . HIS A 1 176 ? -7.177 21.598 18.421 1.00 32.28 176 HIS A N 1
ATOM 1354 C CA . HIS A 1 176 ? -5.712 21.650 18.485 1.00 32.28 176 HIS A CA 1
ATOM 1355 C C . HIS A 1 176 ? -5.026 21.915 17.138 1.00 32.28 176 HIS A C 1
ATOM 1357 O O . HIS A 1 176 ? -4.662 21.014 16.394 1.00 32.28 176 HIS A O 1
ATOM 1363 N N . ARG A 1 177 ? -4.788 23.212 16.913 1.00 31.92 177 ARG A N 1
ATOM 1364 C CA . ARG A 1 177 ? -3.552 23.839 16.418 1.00 31.92 177 ARG A CA 1
ATOM 1365 C C . ARG A 1 177 ? -2.670 22.960 15.522 1.00 31.92 177 ARG A C 1
ATOM 1367 O O . ARG A 1 177 ? -1.825 22.209 16.007 1.00 31.92 177 ARG A O 1
ATOM 1374 N N . SER A 1 178 ? -2.793 23.200 14.220 1.00 31.86 178 SER A N 1
ATOM 1375 C CA . SER A 1 178 ? -1.804 22.904 13.186 1.00 31.86 178 SER A CA 1
ATOM 1376 C C . SER A 1 178 ? -0.396 23.312 13.638 1.00 31.86 178 SER A C 1
ATOM 1378 O O . SER A 1 178 ? -0.005 24.478 13.553 1.00 31.86 178 SER A O 1
ATOM 1380 N N . HIS A 1 179 ? 0.372 22.349 14.137 1.00 31.06 179 HIS A N 1
ATOM 1381 C CA . HIS A 1 179 ? 1.815 22.472 14.258 1.00 31.06 179 HIS A CA 1
ATOM 1382 C C . HIS A 1 179 ? 2.437 21.622 13.158 1.00 31.06 179 HIS A C 1
ATOM 1384 O O . HIS A 1 179 ? 2.386 20.396 13.202 1.00 31.06 179 HIS A O 1
ATOM 1390 N N . SER A 1 180 ? 3.031 22.307 12.179 1.00 33.25 180 SER A N 1
ATOM 1391 C CA . SER A 1 180 ? 4.055 21.751 11.298 1.00 33.25 180 SER A CA 1
ATOM 1392 C C . SER A 1 180 ? 5.142 21.122 12.172 1.00 33.25 180 SER A C 1
ATOM 1394 O O . SER A 1 180 ? 5.973 21.831 12.738 1.00 33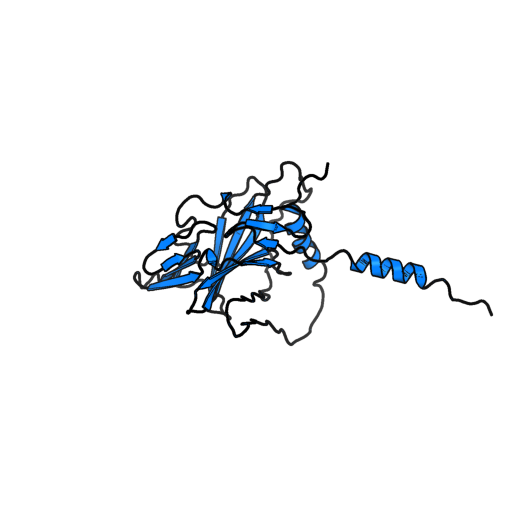.25 180 SER A O 1
ATOM 1396 N N . LEU A 1 181 ? 5.107 19.801 12.327 1.00 31.36 181 LEU A N 1
ATOM 1397 C CA . LEU A 1 181 ? 6.143 19.047 13.017 1.00 31.36 181 LEU A CA 1
ATOM 1398 C C . LEU A 1 181 ? 7.106 18.490 11.971 1.00 31.36 181 LEU A C 1
ATOM 1400 O O . LEU A 1 181 ? 6.914 17.404 11.434 1.00 31.36 181 LEU A O 1
ATOM 1404 N N . THR A 1 182 ? 8.195 19.220 11.747 1.00 28.67 182 THR A N 1
ATOM 1405 C CA . THR A 1 182 ? 9.482 18.657 11.325 1.00 28.67 182 THR A CA 1
ATOM 1406 C C . THR A 1 182 ? 10.038 17.820 12.484 1.00 28.67 182 THR A C 1
ATOM 1408 O O . THR A 1 182 ? 10.967 18.203 13.189 1.00 28.67 182 THR A O 1
ATOM 1411 N N . GLY A 1 183 ? 9.387 16.689 12.756 1.00 26.91 183 GLY A N 1
ATOM 1412 C CA . GLY A 1 183 ? 9.718 15.773 13.841 1.00 26.91 183 GLY A CA 1
ATOM 1413 C C . GLY A 1 183 ? 10.231 14.457 13.279 1.00 26.91 183 GLY A C 1
ATOM 1414 O O . GLY A 1 183 ? 9.476 13.701 12.678 1.00 26.91 183 GLY A O 1
ATOM 1415 N N . ARG A 1 184 ? 11.523 14.195 13.488 1.00 37.31 184 ARG A N 1
ATOM 1416 C CA . ARG A 1 184 ? 12.215 12.933 13.194 1.00 37.31 184 ARG A CA 1
ATOM 1417 C C . ARG A 1 184 ? 11.405 11.752 13.765 1.00 37.31 184 ARG A C 1
ATOM 1419 O O . ARG A 1 184 ? 11.341 11.598 14.983 1.00 37.31 184 ARG A O 1
ATOM 1426 N N . ARG A 1 185 ? 10.777 10.938 12.906 1.00 42.69 185 ARG A N 1
ATOM 1427 C CA . ARG A 1 185 ? 10.167 9.656 13.298 1.00 42.69 185 ARG A CA 1
ATOM 1428 C C . ARG A 1 185 ? 11.268 8.608 13.421 1.00 42.69 185 ARG A C 1
ATOM 1430 O O . ARG A 1 185 ? 12.051 8.424 12.493 1.00 42.69 185 ARG A O 1
ATOM 1437 N N . GLY A 1 186 ? 11.341 7.957 14.579 1.00 33.59 186 GLY A N 1
ATOM 1438 C CA . GLY A 1 186 ? 12.119 6.735 14.747 1.00 33.59 186 GLY A CA 1
ATOM 1439 C C . GLY A 1 186 ? 11.436 5.593 14.000 1.00 33.59 186 GLY A C 1
ATOM 1440 O O . GLY A 1 186 ? 10.224 5.429 14.112 1.00 33.59 186 GLY A O 1
ATOM 1441 N N . SER A 1 187 ? 12.213 4.856 13.212 1.00 35.00 187 SER A N 1
ATOM 1442 C CA . SER A 1 187 ? 11.783 3.638 12.529 1.00 35.00 187 SER A CA 1
ATOM 1443 C C . SER A 1 187 ? 11.634 2.504 13.539 1.00 35.00 187 SER A C 1
ATOM 1445 O O . SER A 1 187 ? 12.626 2.120 14.152 1.00 35.00 187 SER A O 1
ATOM 1447 N N . ASN A 1 188 ? 10.429 1.958 13.667 1.00 36.91 188 ASN A N 1
ATOM 1448 C CA . ASN A 1 188 ? 10.156 0.685 14.330 1.00 36.91 188 ASN A CA 1
ATOM 1449 C C . ASN A 1 188 ? 9.269 -0.179 13.420 1.00 36.91 188 ASN A C 1
ATOM 1451 O O . ASN A 1 188 ? 8.786 0.278 12.385 1.00 36.91 188 ASN A O 1
ATOM 1455 N N . ALA A 1 189 ? 9.188 -1.463 13.745 1.00 38.00 189 ALA A N 1
ATOM 1456 C CA . ALA A 1 189 ? 8.921 -2.530 12.797 1.00 38.00 189 ALA A CA 1
ATOM 1457 C C . ALA A 1 189 ? 7.440 -2.938 12.674 1.00 38.00 189 ALA A C 1
ATOM 1459 O O . ALA A 1 189 ? 6.755 -3.058 13.682 1.00 38.00 189 ALA A O 1
ATOM 1460 N N . ILE A 1 190 ? 6.993 -3.248 11.448 1.00 42.94 190 ILE A N 1
ATOM 1461 C CA . ILE A 1 190 ? 5.587 -3.546 11.113 1.00 42.94 190 ILE A CA 1
ATOM 1462 C C . ILE A 1 190 ? 5.347 -5.065 11.042 1.00 42.94 190 ILE A C 1
ATOM 1464 O O . ILE A 1 190 ? 5.728 -5.704 10.061 1.00 42.94 190 ILE A O 1
ATOM 1468 N N . ASN A 1 191 ? 4.665 -5.650 12.035 1.00 41.56 191 ASN A N 1
ATOM 1469 C CA . ASN A 1 191 ? 4.276 -7.074 12.051 1.00 41.56 191 ASN A CA 1
ATOM 1470 C C . ASN A 1 191 ? 3.129 -7.382 11.072 1.00 41.56 191 ASN A C 1
ATOM 1472 O O . ASN A 1 191 ? 1.965 -7.119 11.368 1.00 41.56 191 ASN A O 1
ATOM 1476 N N . ILE A 1 192 ? 3.432 -8.023 9.934 1.00 46.81 192 ILE A N 1
ATOM 1477 C CA . ILE A 1 192 ? 2.415 -8.510 8.988 1.00 46.81 192 ILE A CA 1
ATOM 1478 C C . ILE A 1 192 ? 2.537 -10.035 8.803 1.00 46.81 192 ILE A C 1
ATOM 1480 O O . ILE A 1 192 ? 3.388 -10.516 8.064 1.00 46.81 192 ILE A O 1
ATOM 1484 N N . SER A 1 193 ? 1.672 -10.809 9.471 1.00 42.59 193 SER A N 1
ATOM 1485 C CA . SER A 1 193 ? 1.516 -12.267 9.283 1.00 42.59 193 SER A CA 1
ATOM 1486 C C . SER A 1 193 ? 0.391 -12.631 8.298 1.00 42.59 193 SER A C 1
ATOM 1488 O O . SER A 1 193 ? -0.767 -12.322 8.558 1.00 42.59 193 SER A O 1
ATOM 1490 N N . PHE A 1 194 ? 0.696 -13.308 7.191 1.00 44.28 194 PHE A N 1
ATOM 1491 C CA . PHE A 1 194 ? -0.314 -13.714 6.197 1.00 44.28 194 PHE A CA 1
ATOM 1492 C C . PHE A 1 194 ? -0.664 -15.209 6.347 1.00 44.28 194 PHE A C 1
ATOM 1494 O O . PHE A 1 194 ? 0.253 -16.031 6.427 1.00 44.28 194 PHE A O 1
ATOM 1501 N N . PRO A 1 195 ? -1.951 -15.609 6.359 1.00 36.59 195 PRO A N 1
ATOM 1502 C CA . PRO A 1 195 ? -2.369 -16.984 6.656 1.00 36.59 195 PRO A CA 1
ATOM 1503 C C . PRO A 1 195 ? -2.268 -17.965 5.469 1.00 36.59 195 PRO A C 1
ATOM 1505 O O . PRO A 1 195 ? -2.597 -19.138 5.618 1.00 36.59 195 PRO A O 1
ATOM 1508 N N . PHE A 1 196 ? -1.817 -17.536 4.286 1.00 36.31 196 PHE A N 1
ATOM 1509 C CA . PHE A 1 196 ? -1.944 -18.309 3.036 1.00 36.31 196 PHE A CA 1
ATOM 1510 C C . PHE A 1 196 ? -0.830 -19.336 2.751 1.00 36.31 196 PHE A C 1
ATOM 1512 O O . PHE A 1 196 ? -0.614 -19.721 1.604 1.00 36.31 196 PHE A O 1
ATOM 1519 N N . SER A 1 197 ? -0.124 -19.823 3.769 1.00 35.09 197 SER A N 1
ATOM 1520 C CA . SER A 1 197 ? 0.925 -20.832 3.602 1.00 35.09 197 SER A CA 1
ATOM 1521 C C . SER A 1 197 ? 0.830 -21.889 4.700 1.00 35.09 197 SER A C 1
ATOM 1523 O O . SER A 1 197 ? 0.707 -21.565 5.878 1.00 35.09 197 SER A O 1
ATOM 1525 N N . SER A 1 198 ? 0.951 -23.166 4.322 1.00 33.00 198 SER A N 1
ATOM 1526 C CA . SER A 1 198 ? 1.106 -24.322 5.226 1.00 33.00 198 SER A CA 1
ATOM 1527 C C . SER A 1 198 ? 2.357 -24.245 6.120 1.00 33.00 198 SER A C 1
ATOM 1529 O O . SER A 1 198 ? 2.590 -25.116 6.952 1.00 33.00 198 SER A O 1
ATOM 1531 N N . ILE A 1 199 ? 3.142 -23.179 5.968 1.00 35.97 199 ILE A N 1
ATOM 1532 C CA . ILE A 1 199 ? 4.104 -22.668 6.936 1.00 35.97 199 ILE A CA 1
ATOM 1533 C C . ILE A 1 199 ? 3.613 -21.264 7.328 1.00 35.97 199 ILE A C 1
ATOM 1535 O O . ILE A 1 199 ? 3.615 -20.392 6.453 1.00 35.97 199 ILE A O 1
ATOM 1539 N N . PRO A 1 200 ? 3.200 -20.998 8.581 1.00 32.88 200 PRO A N 1
ATOM 1540 C CA . PRO A 1 200 ? 2.923 -19.632 9.007 1.00 32.88 200 PRO A CA 1
ATOM 1541 C C . PRO A 1 200 ? 4.203 -18.813 8.825 1.00 32.88 200 PRO A C 1
ATOM 1543 O O . PRO A 1 200 ? 5.190 -19.015 9.534 1.00 32.88 200 PRO A O 1
ATOM 1546 N N . LEU A 1 201 ? 4.214 -17.911 7.840 1.00 36.50 201 LEU A N 1
ATOM 1547 C CA . LEU A 1 201 ? 5.283 -16.934 7.707 1.00 36.50 201 LEU A CA 1
ATOM 1548 C C . LEU A 1 201 ? 5.016 -15.848 8.749 1.00 36.50 201 LEU A C 1
ATOM 1550 O O . LEU A 1 201 ? 4.416 -14.810 8.473 1.00 36.50 201 LEU A O 1
ATOM 1554 N N . THR A 1 202 ? 5.410 -16.126 9.987 1.00 35.06 202 THR A N 1
ATOM 1555 C CA . THR A 1 202 ? 5.447 -15.114 11.035 1.00 35.06 202 THR A CA 1
ATOM 1556 C C . THR A 1 202 ? 6.717 -14.304 10.820 1.00 35.06 202 THR A C 1
ATOM 1558 O O . THR A 1 202 ? 7.807 -14.729 11.199 1.00 35.06 202 THR A O 1
ATOM 1561 N N . ILE A 1 203 ? 6.597 -13.142 10.179 1.00 37.06 203 ILE A N 1
ATOM 1562 C CA . ILE A 1 203 ? 7.683 -12.162 10.172 1.00 37.06 203 ILE A CA 1
ATOM 1563 C C . ILE A 1 203 ? 7.708 -11.553 11.575 1.00 37.06 203 ILE A C 1
ATOM 1565 O O . ILE A 1 203 ? 6.948 -10.638 11.855 1.00 37.06 203 ILE A O 1
ATOM 1569 N N . VAL A 1 204 ? 8.514 -12.128 12.473 1.00 29.55 204 VAL A N 1
ATOM 1570 C CA . VAL A 1 204 ? 8.704 -11.634 13.843 1.00 29.55 204 VAL A CA 1
ATOM 1571 C C . VAL A 1 204 ? 9.805 -10.582 13.837 1.00 29.55 204 VAL A C 1
ATOM 1573 O O . VAL A 1 204 ? 10.948 -10.866 13.478 1.00 29.55 204 VAL A O 1
ATOM 1576 N N . PHE A 1 205 ? 9.486 -9.383 14.306 1.00 38.34 205 PHE A N 1
ATOM 1577 C CA . PHE A 1 205 ? 10.478 -8.350 14.587 1.00 38.34 205 PHE A CA 1
ATOM 1578 C C . PHE A 1 205 ? 10.895 -8.443 16.056 1.00 38.34 205 PHE A C 1
ATOM 1580 O O . PHE A 1 205 ? 10.105 -8.149 16.949 1.00 38.34 205 PHE A O 1
ATOM 1587 N N . THR A 1 206 ? 12.129 -8.871 16.325 1.00 24.36 206 THR A N 1
ATOM 1588 C CA . THR A 1 206 ? 12.700 -8.856 17.681 1.00 24.36 206 THR A CA 1
ATOM 1589 C C . THR A 1 206 ? 13.721 -7.734 17.809 1.00 24.36 206 THR A C 1
ATOM 1591 O O . THR A 1 206 ? 14.741 -7.751 17.117 1.00 24.36 206 THR A O 1
ATOM 1594 N N . THR A 1 207 ? 13.507 -6.800 18.733 1.00 34.00 207 THR A N 1
ATOM 1595 C CA . THR A 1 207 ? 14.548 -5.875 19.190 1.00 34.00 207 THR A CA 1
ATOM 1596 C C . THR A 1 207 ? 15.136 -6.389 20.504 1.00 34.00 207 THR A C 1
ATOM 1598 O O . THR A 1 207 ? 14.599 -6.184 21.588 1.00 34.00 207 THR A O 1
ATOM 1601 N N . ASN A 1 208 ? 16.284 -7.063 20.423 1.00 31.77 208 ASN A N 1
ATOM 1602 C CA . ASN A 1 208 ? 17.159 -7.207 21.583 1.00 31.77 208 ASN A CA 1
ATOM 1603 C C . ASN A 1 208 ? 18.007 -5.937 21.693 1.00 31.77 208 ASN A C 1
ATOM 1605 O O . ASN A 1 208 ? 18.987 -5.795 20.966 1.00 31.77 208 ASN A O 1
ATOM 1609 N N . ASN A 1 209 ? 17.600 -5.011 22.562 1.00 30.58 209 ASN A N 1
ATOM 1610 C CA . ASN A 1 209 ? 18.446 -4.354 23.570 1.00 30.58 209 ASN A CA 1
ATOM 1611 C C . ASN A 1 209 ? 17.697 -3.177 24.213 1.00 30.58 209 ASN A C 1
ATOM 1613 O O . ASN A 1 209 ? 17.247 -2.254 23.538 1.00 30.58 209 ASN A O 1
ATOM 1617 N N . LEU A 1 210 ? 17.588 -3.234 25.542 1.00 31.19 210 LEU A N 1
ATOM 1618 C CA . LEU A 1 210 ? 17.054 -2.178 26.395 1.00 31.19 210 LEU A CA 1
ATOM 1619 C C . LEU A 1 210 ? 17.939 -0.928 26.351 1.00 31.19 210 LEU A C 1
ATOM 1621 O O . LEU A 1 210 ? 19.133 -1.035 26.606 1.00 31.19 210 LEU A O 1
ATOM 1625 N N . TYR A 1 211 ? 17.319 0.245 26.206 1.00 24.42 211 TYR A N 1
ATOM 1626 C CA . TYR A 1 211 ? 17.627 1.440 27.003 1.00 24.42 211 TYR A CA 1
ATOM 1627 C C . TYR A 1 211 ? 16.431 2.414 26.930 1.00 24.42 211 TYR A C 1
ATOM 1629 O O . TYR A 1 211 ? 16.150 2.988 25.883 1.00 24.42 211 TYR A O 1
ATOM 1637 N N . LEU A 1 212 ? 15.698 2.579 28.039 1.00 27.91 212 LEU A N 1
ATOM 1638 C CA . LEU A 1 212 ? 14.727 3.673 28.251 1.00 27.91 212 LEU A CA 1
ATOM 1639 C C . LEU A 1 212 ? 15.493 4.912 28.767 1.00 27.91 212 LEU A C 1
ATOM 1641 O O . LEU A 1 212 ? 16.434 4.709 29.540 1.00 27.91 212 LEU A O 1
ATOM 1645 N N . PRO A 1 213 ? 15.109 6.173 28.435 1.00 38.47 213 PRO A N 1
ATOM 1646 C CA . PRO A 1 213 ? 13.795 6.718 28.830 1.00 38.47 213 PRO A CA 1
ATOM 1647 C C . PRO A 1 213 ? 13.117 7.764 27.890 1.00 38.47 213 PRO A C 1
ATOM 1649 O O . PRO A 1 213 ? 13.733 8.327 26.995 1.00 38.47 213 PRO A O 1
ATOM 1652 N N . GLN A 1 214 ? 11.844 8.081 28.211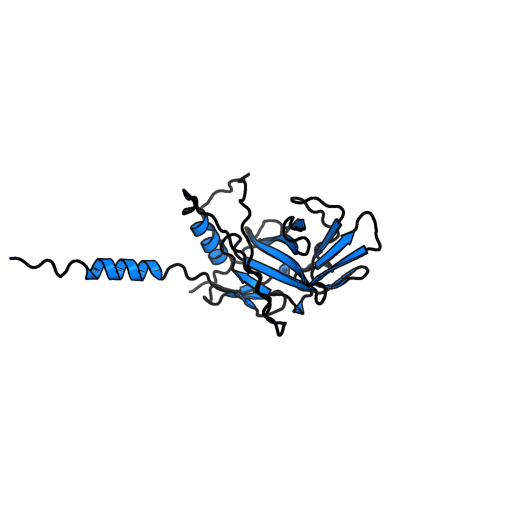 1.00 30.42 214 GLN A N 1
ATOM 1653 C CA . GLN A 1 214 ? 10.929 9.134 27.680 1.00 30.42 214 GLN A CA 1
ATOM 1654 C C . GLN A 1 214 ? 9.987 8.838 26.478 1.00 30.42 214 GLN A C 1
ATOM 1656 O O . GLN A 1 214 ? 9.651 9.746 25.723 1.00 30.42 214 GLN A O 1
ATOM 1661 N N . GLN A 1 215 ? 9.427 7.626 26.350 1.00 35.12 215 GLN A N 1
ATOM 1662 C CA . GLN A 1 215 ? 8.480 7.289 25.258 1.00 35.12 215 GLN A CA 1
ATOM 1663 C C . GLN A 1 215 ? 6.968 7.437 25.588 1.00 35.12 215 GLN A C 1
ATOM 1665 O O . GLN A 1 215 ? 6.128 7.456 24.698 1.00 35.12 215 GLN A O 1
ATOM 1670 N N . MET A 1 216 ? 6.563 7.625 26.849 1.00 29.05 216 MET A N 1
ATOM 1671 C CA . MET A 1 216 ? 5.155 7.399 27.254 1.00 29.05 216 MET A CA 1
ATOM 1672 C C . MET A 1 216 ? 4.099 8.457 26.855 1.00 29.05 216 MET A C 1
ATOM 1674 O O . MET A 1 216 ? 2.920 8.270 27.146 1.00 29.05 216 MET A O 1
ATOM 1678 N N . LYS A 1 217 ? 4.455 9.567 26.194 1.00 29.31 217 LYS A N 1
ATOM 1679 C CA . LYS A 1 217 ? 3.479 10.615 25.793 1.00 29.31 217 LYS A CA 1
ATOM 1680 C C . LYS A 1 217 ? 3.171 10.659 24.293 1.00 29.31 217 LYS A C 1
ATOM 1682 O O . LYS A 1 217 ? 2.199 11.308 23.904 1.00 29.31 217 LYS A O 1
ATOM 1687 N N . SER A 1 218 ? 3.998 10.001 23.481 1.00 33.28 218 SER A N 1
ATOM 1688 C CA . SER A 1 218 ? 3.838 9.904 22.025 1.00 33.28 218 SER A CA 1
ATOM 1689 C C . SER A 1 218 ? 2.846 8.798 21.655 1.00 33.28 218 SER A C 1
ATOM 1691 O O . SER A 1 218 ? 1.963 9.017 20.827 1.00 33.28 218 SER A O 1
ATOM 1693 N N . ASP A 1 219 ? 2.920 7.661 22.348 1.00 38.41 219 ASP A N 1
ATOM 1694 C CA . ASP A 1 219 ? 2.194 6.444 21.962 1.00 38.41 219 ASP A CA 1
ATOM 1695 C C . ASP A 1 219 ? 0.692 6.534 22.270 1.00 38.41 219 ASP A C 1
ATOM 1697 O O . ASP A 1 219 ? -0.140 6.145 21.455 1.00 38.41 219 ASP A O 1
ATOM 1701 N N . PHE A 1 220 ? 0.312 7.198 23.370 1.00 33.59 220 PHE A N 1
ATOM 1702 C CA . PHE A 1 220 ? -1.102 7.434 23.696 1.00 33.59 220 PHE A CA 1
ATOM 1703 C C . PHE A 1 220 ? -1.826 8.348 22.695 1.00 33.59 220 PHE A C 1
ATOM 1705 O O . PHE A 1 220 ? -3.040 8.252 22.547 1.00 33.59 220 PHE A O 1
ATOM 1712 N N . ARG A 1 221 ? -1.124 9.257 22.002 1.00 37.94 221 ARG A N 1
ATOM 1713 C CA . ARG A 1 221 ? -1.786 10.208 21.087 1.00 37.94 221 ARG A CA 1
ATOM 1714 C C . ARG A 1 221 ? -2.109 9.601 19.728 1.00 37.94 221 ARG A C 1
ATOM 1716 O O . ARG A 1 221 ? -3.082 10.029 19.118 1.00 37.94 221 ARG A O 1
ATOM 1723 N N . LYS A 1 222 ? -1.313 8.639 19.257 1.00 40.59 222 LYS A N 1
ATOM 1724 C CA . LYS A 1 222 ? -1.495 8.031 17.932 1.00 40.59 222 LYS A CA 1
ATOM 1725 C C . LYS A 1 222 ? -2.597 6.973 17.925 1.00 40.59 222 LYS A C 1
ATOM 1727 O O . LYS A 1 222 ? -3.414 6.972 17.012 1.00 40.59 222 LYS A O 1
ATOM 1732 N N . VAL A 1 223 ? -2.694 6.172 18.988 1.00 37.91 223 VAL A N 1
ATOM 1733 C CA . VAL A 1 223 ? -3.784 5.194 19.169 1.00 37.91 223 VAL A CA 1
ATOM 1734 C C . VAL A 1 223 ? -5.147 5.898 19.264 1.00 37.91 223 VAL A C 1
ATOM 1736 O O . VAL A 1 223 ? -6.113 5.469 18.640 1.00 37.91 223 VAL A O 1
ATOM 1739 N N . CYS A 1 224 ? -5.214 7.056 19.932 1.00 38.59 224 CYS A N 1
ATOM 1740 C CA . CYS A 1 224 ? -6.432 7.872 19.970 1.00 38.59 224 CYS A CA 1
ATOM 1741 C C . CYS A 1 224 ? -6.796 8.526 18.622 1.00 38.59 224 CYS A C 1
ATOM 1743 O O . CYS A 1 224 ? -7.943 8.927 18.435 1.00 38.59 224 CYS A O 1
ATOM 1745 N N . TYR A 1 225 ? -5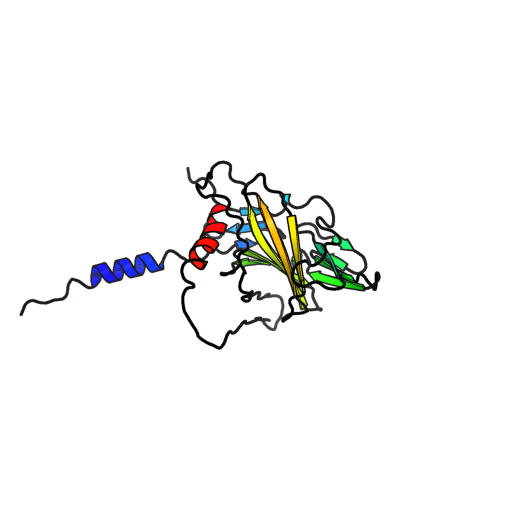.853 8.660 17.684 1.00 41.56 225 TYR A N 1
ATOM 1746 C CA . TYR A 1 225 ? -6.088 9.357 16.414 1.00 41.56 225 TYR A CA 1
ATOM 1747 C C . TYR A 1 225 ? -6.919 8.515 15.435 1.00 41.56 225 TYR A C 1
ATOM 1749 O O . TYR A 1 225 ? -7.787 9.056 14.755 1.00 41.56 225 TYR A O 1
ATOM 1757 N N . LEU A 1 226 ? -6.746 7.189 15.429 1.00 43.94 226 LEU A N 1
ATOM 1758 C CA . LEU A 1 226 ? -7.608 6.278 14.661 1.00 43.94 226 LEU A CA 1
ATOM 1759 C C . LEU A 1 226 ? -9.045 6.256 15.178 1.00 43.94 226 LEU A C 1
ATOM 1761 O O . LEU A 1 226 ? -9.981 6.255 14.382 1.00 43.94 226 LEU A O 1
ATOM 1765 N N . TYR A 1 227 ? -9.209 6.361 16.499 1.00 43.06 227 TYR A N 1
ATOM 1766 C CA . TYR A 1 227 ? -10.513 6.486 17.155 1.00 43.06 227 TYR A CA 1
ATOM 1767 C C . TYR A 1 227 ? -11.347 7.646 16.590 1.00 43.06 227 TYR A C 1
ATOM 1769 O O . TYR A 1 227 ? -12.567 7.556 16.506 1.00 43.06 227 TYR A O 1
ATOM 1777 N N . THR A 1 228 ? -10.704 8.742 16.173 1.00 47.03 228 THR A N 1
ATOM 1778 C CA . THR A 1 228 ? -11.404 9.924 15.643 1.00 47.03 228 THR A CA 1
ATOM 1779 C C . THR A 1 228 ? -11.812 9.824 14.175 1.00 47.03 228 THR A C 1
ATOM 1781 O O . THR A 1 228 ? -12.641 10.617 13.734 1.00 47.03 228 THR A O 1
ATOM 1784 N N . CYS A 1 229 ? -11.274 8.866 13.415 1.00 46.59 229 CYS A N 1
ATOM 1785 C CA . CYS A 1 229 ? -11.580 8.739 11.985 1.00 46.59 229 CYS A CA 1
ATOM 1786 C C . CYS A 1 229 ? -12.905 8.047 11.729 1.00 46.59 229 CYS A C 1
ATOM 1788 O O . CYS A 1 229 ? -13.554 8.291 10.714 1.00 46.59 229 CYS A O 1
ATOM 1790 N N . THR A 1 230 ? -13.299 7.194 12.664 1.00 46.94 230 THR A N 1
ATOM 1791 C CA . THR A 1 230 ? -14.448 6.324 12.518 1.00 46.94 230 THR A CA 1
ATOM 1792 C C . THR A 1 230 ? -15.667 6.840 13.268 1.00 46.94 230 THR A C 1
ATOM 1794 O O . THR A 1 230 ? -16.760 6.559 12.784 1.00 46.94 230 THR A O 1
ATOM 1797 N N . GLN A 1 231 ? -15.504 7.636 14.348 1.00 41.50 231 GLN A N 1
ATOM 1798 C CA . GLN A 1 231 ? -16.590 8.018 15.270 1.00 41.50 231 GLN A CA 1
ATOM 1799 C C . GLN A 1 231 ? -17.920 8.315 14.568 1.00 41.50 231 GLN A C 1
ATOM 1801 O O . GLN A 1 231 ? -18.175 9.405 14.040 1.00 41.50 231 GLN A O 1
ATOM 1806 N N . LYS A 1 232 ? -18.795 7.312 14.637 1.00 38.41 232 LYS A N 1
ATOM 1807 C CA . LYS A 1 232 ? -20.206 7.398 14.303 1.00 38.41 232 LYS A CA 1
ATOM 1808 C C . LYS A 1 232 ? -20.971 7.904 15.527 1.00 38.41 232 LYS A C 1
ATOM 1810 O O . LYS A 1 232 ? -20.746 7.446 16.643 1.00 38.41 232 LYS A O 1
ATOM 1815 N N . HIS A 1 233 ? -21.885 8.845 15.296 1.00 32.31 233 HIS A N 1
ATOM 1816 C CA . HIS A 1 233 ? -22.847 9.338 16.282 1.00 32.31 233 HIS A CA 1
ATOM 1817 C C . HIS A 1 233 ? -23.511 8.172 17.036 1.00 32.31 233 HIS A C 1
ATOM 1819 O O . HIS A 1 233 ? -24.270 7.406 16.443 1.00 32.31 233 HIS A O 1
ATOM 1825 N N . THR A 1 234 ? -23.274 8.080 18.343 1.00 32.94 234 THR A N 1
ATOM 1826 C CA . THR A 1 234 ? -24.253 7.510 19.269 1.00 32.94 234 THR A CA 1
ATOM 1827 C C . THR A 1 234 ? -25.162 8.664 19.685 1.00 32.94 234 THR A C 1
ATOM 1829 O O . THR A 1 234 ? -24.745 9.583 20.386 1.00 32.94 234 THR A O 1
ATOM 1832 N N . SER A 1 235 ? -26.364 8.692 19.108 1.00 30.50 235 SER A N 1
ATOM 1833 C CA . SER A 1 235 ? -27.487 9.520 19.567 1.00 30.50 235 SER A CA 1
ATOM 1834 C C . SER A 1 235 ? -28.151 8.880 20.774 1.00 30.50 235 SER A C 1
ATOM 1836 O O . SER A 1 235 ? -28.371 7.649 20.678 1.00 30.50 235 SER A O 1
#

Organism: Branchiostoma floridae (NCBI:txid7739)

Radius of gyration: 20.99 Å; chains: 1; bounding box: 46×48×87 Å